Protein AF-A0A932APD8-F1 (afdb_monomer_lite)

Radius of gyration: 35.08 Å; chains: 1; bounding box: 87×30×88 Å

Structure (mmCIF, N/CA/C/O backbone):
data_AF-A0A932APD8-F1
#
_entry.id   AF-A0A932APD8-F1
#
loop_
_atom_site.group_PDB
_atom_site.id
_atom_site.type_symbol
_atom_site.label_atom_id
_atom_site.label_alt_id
_atom_site.label_comp_id
_atom_site.label_asym_id
_atom_site.label_entity_id
_atom_site.label_seq_id
_atom_site.pdbx_PDB_ins_code
_atom_site.Cartn_x
_atom_site.Cartn_y
_atom_site.Cartn_z
_atom_site.occupancy
_atom_site.B_iso_or_equiv
_atom_site.auth_seq_id
_atom_site.auth_comp_id
_atom_site.auth_asym_id
_atom_site.auth_atom_id
_atom_site.pdbx_PDB_model_num
ATOM 1 N N . MET A 1 1 ? -55.462 -15.837 30.852 1.00 49.66 1 MET A N 1
ATOM 2 C CA . MET A 1 1 ? -55.359 -15.658 32.321 1.00 49.66 1 MET A CA 1
ATOM 3 C C . MET A 1 1 ? -54.326 -14.568 32.532 1.00 49.66 1 MET A C 1
ATOM 5 O O . MET A 1 1 ? -53.313 -14.677 31.858 1.00 49.66 1 MET A O 1
ATOM 9 N N . PRO A 1 2 ? -54.570 -13.523 33.341 1.00 53.53 2 PRO A N 1
ATOM 10 C CA . PRO A 1 2 ? -53.609 -12.430 33.476 1.00 53.53 2 PRO A CA 1
ATOM 11 C C . PRO A 1 2 ? -52.293 -12.975 34.042 1.00 53.53 2 PRO A C 1
ATOM 13 O O . PRO A 1 2 ? -52.280 -13.568 35.128 1.00 53.53 2 PRO A O 1
ATOM 16 N N . VAL A 1 3 ? -51.227 -12.828 33.260 1.00 75.38 3 VAL A N 1
ATOM 17 C CA . VAL A 1 3 ? -49.860 -13.212 33.614 1.00 75.38 3 VAL A CA 1
ATOM 18 C C . VAL A 1 3 ? -49.147 -11.936 34.056 1.00 75.38 3 VAL A C 1
ATOM 20 O O . VAL A 1 3 ? -49.329 -10.886 33.447 1.00 75.38 3 VAL A O 1
ATOM 23 N N . LYS A 1 4 ? -48.418 -12.004 35.168 1.00 79.75 4 LYS A N 1
ATOM 24 C CA . LYS A 1 4 ? -47.451 -10.973 35.549 1.00 79.75 4 LYS A CA 1
ATOM 25 C C . LYS A 1 4 ? -46.062 -11.478 35.211 1.00 79.75 4 LYS A C 1
ATOM 27 O O . LYS A 1 4 ? -45.775 -12.652 35.452 1.00 79.75 4 LYS A O 1
ATOM 32 N N . THR A 1 5 ? -45.205 -10.595 34.735 1.00 84.69 5 THR A N 1
ATOM 33 C CA . THR A 1 5 ? -43.896 -10.969 34.205 1.00 84.69 5 THR A CA 1
ATOM 34 C C . THR A 1 5 ? -42.797 -10.312 35.036 1.00 84.69 5 THR A C 1
ATOM 36 O O . THR A 1 5 ? -42.942 -9.192 35.533 1.00 84.69 5 THR A O 1
ATOM 39 N N . CYS A 1 6 ? -41.710 -11.046 35.273 1.00 81.38 6 CYS A N 1
ATOM 40 C CA . CYS A 1 6 ? -40.524 -10.507 35.933 1.00 81.38 6 CYS A CA 1
ATOM 41 C C . CYS A 1 6 ? -39.703 -9.681 34.926 1.00 81.38 6 CYS A C 1
ATOM 43 O O . CYS A 1 6 ? -39.317 -10.244 33.904 1.00 81.38 6 CYS A O 1
ATOM 45 N N . PRO A 1 7 ? -39.378 -8.405 35.202 1.00 80.81 7 PRO A N 1
ATOM 46 C CA . PRO A 1 7 ? -38.623 -7.567 34.264 1.00 80.81 7 PRO A CA 1
ATOM 47 C C . PRO A 1 7 ? -37.141 -7.958 34.137 1.00 80.81 7 PRO A C 1
ATOM 49 O O . PRO A 1 7 ? -36.513 -7.627 33.144 1.00 80.81 7 PRO A O 1
ATOM 52 N 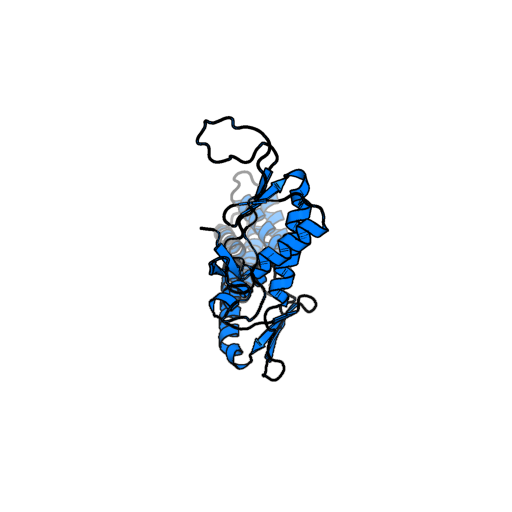N . GLU A 1 8 ? -36.589 -8.675 35.118 1.00 75.25 8 GLU A N 1
ATOM 53 C CA . GLU A 1 8 ? -35.175 -9.086 35.134 1.00 75.25 8 GLU A CA 1
ATOM 54 C C . GLU A 1 8 ? -34.930 -10.422 34.421 1.00 75.25 8 GLU A C 1
ATOM 56 O O . GLU A 1 8 ? -33.949 -10.583 33.708 1.00 75.25 8 GLU A O 1
ATOM 61 N N . CYS A 1 9 ? -35.818 -11.404 34.611 1.00 81.31 9 CYS A N 1
ATOM 62 C CA . CYS A 1 9 ? -35.612 -12.763 34.092 1.00 81.31 9 CYS A CA 1
ATOM 63 C C . CYS A 1 9 ? -36.693 -13.243 33.119 1.00 81.31 9 CYS A C 1
ATOM 65 O O . CYS A 1 9 ? -36.618 -14.369 32.632 1.00 81.31 9 CYS A O 1
ATOM 67 N N . GLY A 1 10 ? -37.733 -12.443 32.872 1.00 77.00 10 GLY A N 1
ATOM 68 C CA . GLY A 1 10 ? -38.802 -12.771 31.924 1.00 77.00 10 GLY A CA 1
ATOM 69 C C . GLY A 1 10 ? -39.738 -13.906 32.355 1.00 77.00 10 GLY A C 1
ATOM 70 O O . GLY A 1 10 ? -40.614 -14.303 31.591 1.00 77.00 10 GLY A O 1
ATOM 71 N N . ALA A 1 11 ? -39.595 -14.448 33.569 1.00 78.31 11 ALA A N 1
ATOM 72 C CA . ALA A 1 11 ? -40.460 -15.520 34.051 1.00 78.31 11 ALA A CA 1
ATOM 73 C C . ALA A 1 11 ? -41.910 -15.034 34.243 1.00 78.31 11 ALA A C 1
ATOM 75 O O . ALA A 1 11 ? -42.158 -14.029 34.919 1.00 78.31 11 ALA A O 1
ATOM 76 N N . GLY A 1 12 ? -42.861 -15.777 33.671 1.00 78.62 12 GLY A N 1
ATOM 77 C CA . GLY A 1 12 ? -44.295 -15.514 33.775 1.00 78.62 12 GLY A CA 1
ATOM 78 C C . GLY A 1 12 ? -44.925 -16.188 34.995 1.00 78.62 12 GLY A C 1
ATOM 79 O O . GLY A 1 12 ? -44.731 -17.378 35.246 1.00 78.62 12 GLY A O 1
ATOM 80 N N . TYR A 1 13 ? -45.728 -15.433 35.737 1.00 76.81 13 TYR A N 1
ATOM 81 C CA . TYR A 1 13 ? -46.408 -15.878 36.948 1.00 76.81 13 TYR A CA 1
ATOM 82 C C . TYR A 1 13 ? -47.907 -15.599 36.880 1.00 76.81 13 TYR A C 1
ATOM 84 O O . TYR A 1 13 ? -48.377 -14.661 36.239 1.00 76.81 13 TYR A O 1
ATOM 92 N N . VAL A 1 14 ? -48.683 -16.391 37.616 1.00 81.19 14 VAL A N 1
ATOM 93 C CA . VAL A 1 14 ? -50.106 -16.105 37.831 1.00 81.19 14 VAL A CA 1
ATOM 94 C C . VAL A 1 14 ? -50.275 -14.831 38.670 1.00 81.19 14 VAL A C 1
ATOM 96 O O . VAL A 1 14 ? -49.509 -14.588 39.602 1.00 81.19 14 VAL A O 1
ATOM 99 N N . ALA A 1 15 ? -51.313 -14.038 38.388 1.00 74.06 15 ALA A N 1
ATOM 100 C CA . ALA A 1 15 ? -51.526 -12.707 38.976 1.00 74.06 15 ALA A CA 1
ATOM 101 C C . ALA A 1 15 ? -51.524 -12.618 40.522 1.00 74.06 15 ALA A C 1
ATOM 103 O O . ALA A 1 15 ? -51.353 -11.521 41.067 1.00 74.06 15 ALA A O 1
ATOM 104 N N . SER A 1 16 ? -51.714 -13.740 41.231 1.00 75.88 16 SER A N 1
ATOM 105 C CA . SER A 1 16 ? -51.657 -13.819 42.699 1.00 75.88 16 SER A CA 1
ATOM 106 C C . SER A 1 16 ? -50.243 -13.706 43.275 1.00 75.88 16 SER A C 1
ATOM 108 O O . SER A 1 16 ? -50.100 -13.417 44.462 1.00 75.88 16 SER A O 1
ATOM 110 N N . VAL A 1 17 ? -49.206 -13.940 42.469 1.00 80.06 17 VAL A N 1
ATOM 111 C CA . VAL A 1 17 ? -47.807 -13.782 42.881 1.00 80.06 17 VAL A CA 1
ATOM 112 C C . VAL A 1 17 ? -47.403 -12.320 42.692 1.00 80.06 17 VAL A C 1
ATOM 114 O O . VAL A 1 17 ? -47.702 -11.715 41.665 1.00 80.06 17 VAL A O 1
ATOM 117 N N . GLN A 1 18 ? -46.765 -11.735 43.708 1.00 79.38 18 GLN A N 1
ATOM 118 C CA . GLN A 1 18 ? -46.388 -10.314 43.713 1.00 79.38 18 GLN A CA 1
ATOM 119 C C . GLN A 1 18 ? -44.887 -10.087 43.484 1.00 79.38 18 GLN A C 1
ATOM 121 O O . GLN A 1 18 ? -44.497 -8.998 43.076 1.00 79.38 18 GLN A O 1
ATOM 126 N N . SER A 1 19 ? -44.053 -11.102 43.717 1.00 82.75 19 SER A N 1
ATOM 127 C CA . SER A 1 19 ? -42.595 -11.028 43.594 1.00 82.75 19 SER A CA 1
ATOM 128 C C . SER A 1 19 ? -42.028 -12.294 42.956 1.00 82.75 19 SER A C 1
ATOM 130 O O . SER A 1 19 ? -42.518 -13.396 43.220 1.00 82.75 19 SER A O 1
ATOM 132 N N . CYS A 1 20 ? -40.982 -12.144 42.147 1.00 82.75 20 CYS A N 1
ATOM 133 C CA . CYS A 1 20 ? -40.282 -13.261 41.519 1.00 82.75 20 CYS A CA 1
ATOM 134 C C . CYS A 1 20 ? -39.643 -14.175 42.579 1.00 82.75 20 CYS A C 1
ATOM 136 O O . CYS A 1 20 ? -39.036 -13.686 43.531 1.00 82.75 20 CYS A O 1
ATOM 138 N N . SER A 1 21 ? -39.765 -15.495 42.408 1.00 82.31 21 SER A N 1
ATOM 139 C CA . SER A 1 21 ? -39.200 -16.471 43.358 1.00 82.31 21 SER A CA 1
ATOM 140 C C . SER A 1 21 ? -37.677 -16.603 43.242 1.00 82.31 21 SER A C 1
ATOM 142 O O . SER A 1 21 ? -37.033 -16.957 44.222 1.00 82.31 21 SER A O 1
ATOM 144 N N . ASP A 1 22 ? -37.123 -16.282 42.070 1.00 75.69 22 ASP A N 1
ATOM 145 C CA . ASP A 1 22 ? -35.686 -16.354 41.773 1.00 75.69 22 ASP A CA 1
ATOM 146 C C . ASP A 1 22 ? -34.977 -15.010 42.002 1.00 75.69 22 ASP A C 1
ATOM 148 O O . ASP A 1 22 ? -33.911 -14.949 42.605 1.00 75.69 22 ASP A O 1
ATOM 152 N N . CYS A 1 23 ? -35.598 -13.907 41.574 1.00 81.44 23 CYS A N 1
ATOM 153 C CA . CYS A 1 23 ? -34.963 -12.583 41.574 1.00 81.44 23 CYS A CA 1
ATOM 154 C C . CYS A 1 23 ? -35.399 -11.687 42.745 1.00 81.44 23 CYS A C 1
ATOM 156 O O . CYS A 1 23 ? -34.798 -10.646 42.982 1.00 81.44 23 CYS A O 1
ATOM 158 N N . GLY A 1 24 ? -36.491 -12.019 43.443 1.00 77.81 24 GLY A N 1
ATOM 159 C CA . GLY A 1 24 ? -37.034 -11.211 44.545 1.00 77.81 24 GLY A CA 1
ATOM 160 C C . GLY A 1 24 ? -37.656 -9.862 44.147 1.00 77.81 24 GLY A C 1
ATOM 161 O O . GLY A 1 24 ? -38.213 -9.177 45.003 1.00 77.81 24 GLY A O 1
ATOM 162 N N . VAL A 1 25 ? -37.605 -9.479 42.868 1.00 80.88 25 VAL A N 1
ATOM 163 C CA . VAL A 1 25 ? -38.146 -8.209 42.354 1.00 80.88 25 VAL A CA 1
ATOM 164 C C . VAL A 1 25 ? -39.673 -8.250 42.163 1.00 80.88 25 VAL A C 1
ATOM 166 O O . VAL A 1 25 ? -40.233 -9.329 41.923 1.00 80.88 25 VAL A O 1
ATOM 169 N N . PRO A 1 26 ? -40.372 -7.102 42.281 1.00 81.81 26 PRO A N 1
ATOM 170 C CA . PRO A 1 26 ? -41.816 -7.020 42.069 1.00 81.81 26 PRO A CA 1
ATOM 171 C C . PRO A 1 26 ? -42.191 -7.298 40.606 1.00 81.81 26 PRO A C 1
ATOM 173 O O . PRO A 1 26 ? -41.533 -6.822 39.684 1.00 81.81 26 PRO A O 1
ATOM 176 N N . LEU A 1 27 ? -43.256 -8.077 40.401 1.00 82.56 27 LEU A N 1
ATOM 177 C CA . LEU A 1 27 ? -43.718 -8.475 39.067 1.00 82.56 27 LEU A CA 1
ATOM 178 C C . LEU A 1 27 ? -44.620 -7.398 38.447 1.00 82.56 27 LEU A C 1
ATOM 180 O O . LEU A 1 27 ? -45.526 -6.895 39.120 1.00 82.56 27 LEU A O 1
ATOM 184 N N . VAL A 1 28 ? -44.418 -7.099 37.161 1.00 80.12 28 VAL A N 1
ATOM 185 C CA . VAL A 1 28 ? -45.222 -6.123 36.407 1.00 80.12 28 VAL A CA 1
ATOM 186 C C . VAL A 1 28 ? -46.367 -6.816 35.670 1.00 80.12 28 VAL A C 1
ATOM 188 O O . VAL A 1 28 ? -46.235 -7.960 35.234 1.00 80.12 28 VAL A O 1
ATOM 191 N N . ALA A 1 29 ? -47.525 -6.161 35.592 1.00 72.19 29 ALA A N 1
ATOM 192 C CA . ALA A 1 29 ? -48.634 -6.642 34.777 1.00 72.19 29 ALA A CA 1
ATOM 193 C C . ALA A 1 29 ? -48.415 -6.188 33.332 1.00 72.19 29 ALA A C 1
ATOM 195 O O . ALA A 1 29 ? -48.085 -5.026 33.113 1.00 72.19 29 ALA A O 1
ATOM 196 N N . ASP A 1 30 ? -48.617 -7.088 32.372 1.00 60.91 30 ASP A N 1
ATOM 197 C CA . ASP A 1 30 ? -48.734 -6.719 30.963 1.00 60.91 30 ASP A CA 1
ATOM 198 C C . ASP A 1 30 ? -49.961 -5.801 30.799 1.00 60.91 30 ASP A C 1
ATOM 200 O O . ASP A 1 30 ? -51.107 -6.257 30.794 1.00 60.91 30 ASP A O 1
ATOM 204 N N . GLU A 1 31 ? -49.736 -4.488 30.751 1.00 47.09 31 GLU A N 1
ATOM 205 C CA . GLU A 1 31 ? -50.753 -3.514 30.358 1.00 47.09 31 GLU A CA 1
ATOM 206 C C . GLU A 1 31 ? -50.832 -3.506 28.828 1.00 47.09 31 GLU A C 1
ATOM 208 O O . GLU A 1 31 ? -49.949 -2.995 28.144 1.00 47.09 31 GLU A O 1
ATOM 213 N N . GLU A 1 32 ? -51.897 -4.116 28.294 1.00 41.06 32 GLU A N 1
ATOM 214 C CA . GLU A 1 32 ? -52.284 -3.997 26.886 1.00 41.06 32 GLU A CA 1
ATOM 215 C C . GLU A 1 32 ? -52.319 -2.508 26.487 1.00 41.06 32 GLU A C 1
ATOM 217 O O . GLU A 1 32 ? -53.061 -1.731 27.103 1.00 41.06 32 GLU A O 1
ATOM 222 N N . PRO A 1 33 ? -51.561 -2.079 25.460 1.00 38.69 33 PRO A N 1
ATOM 223 C CA . PRO A 1 33 ? -51.645 -0.713 24.973 1.00 38.69 33 PRO A CA 1
ATOM 224 C C . PRO A 1 33 ? -53.047 -0.457 24.409 1.00 38.69 33 PRO A C 1
ATOM 226 O O . PRO A 1 33 ? -53.570 -1.203 23.579 1.00 38.69 33 PRO A O 1
ATOM 229 N N . ALA A 1 34 ? -53.675 0.610 24.904 1.00 34.41 34 ALA A N 1
ATOM 230 C CA . ALA A 1 34 ? -55.030 0.996 24.554 1.00 34.41 34 ALA A CA 1
ATOM 231 C C . ALA A 1 34 ? -55.174 1.260 23.047 1.00 34.41 34 ALA A C 1
ATOM 233 O O . ALA A 1 34 ? -54.544 2.153 22.480 1.00 34.41 34 ALA A O 1
ATOM 234 N N . ALA A 1 35 ? -56.072 0.498 22.425 1.00 37.81 35 ALA A N 1
ATOM 235 C CA . ALA A 1 35 ? -56.509 0.660 21.051 1.00 37.81 35 ALA A CA 1
ATOM 236 C C . ALA A 1 35 ? -57.094 2.059 20.783 1.00 37.81 35 ALA A C 1
ATOM 238 O O . ALA A 1 35 ? -58.002 2.520 21.480 1.00 37.81 35 ALA A O 1
ATOM 239 N N . GLY A 1 36 ? -56.639 2.683 19.694 1.00 30.22 36 GLY A N 1
ATOM 240 C CA . GLY A 1 36 ? -57.209 3.907 19.145 1.00 30.22 36 GLY A CA 1
ATOM 241 C C . GLY A 1 36 ? -57.003 4.015 17.632 1.00 30.22 36 GLY A C 1
ATOM 242 O O . GLY A 1 36 ? -55.938 4.413 17.191 1.00 30.22 36 GLY A O 1
ATOM 243 N N . ALA A 1 37 ? -58.086 3.749 16.888 1.00 32.44 37 ALA A N 1
ATOM 244 C CA . ALA A 1 37 ? -58.365 4.130 15.492 1.00 32.44 37 ALA A CA 1
ATOM 245 C C . ALA A 1 37 ? -57.979 3.172 14.334 1.00 32.44 37 ALA A C 1
ATOM 247 O O . ALA A 1 37 ? -57.044 3.396 13.584 1.00 32.44 37 ALA A O 1
ATOM 248 N N . GLN A 1 38 ? -58.876 2.194 14.140 1.00 32.59 38 GLN A N 1
ATOM 249 C CA . GLN A 1 38 ? -59.524 1.774 12.880 1.00 32.59 38 GLN A CA 1
ATOM 250 C C . GLN A 1 38 ? -58.682 1.198 11.726 1.00 32.59 38 GLN A C 1
ATOM 252 O O . GLN A 1 38 ? -58.059 1.896 10.935 1.00 32.59 38 GLN A O 1
ATOM 257 N N . ALA A 1 39 ? -58.866 -0.116 11.587 1.00 34.12 39 ALA A N 1
ATOM 258 C CA . ALA A 1 39 ? -58.572 -0.974 10.454 1.00 34.12 39 ALA A CA 1
ATOM 259 C C . ALA A 1 39 ? -58.976 -0.401 9.082 1.00 34.12 39 ALA A C 1
ATOM 261 O O . ALA A 1 39 ? -60.147 -0.114 8.825 1.00 34.12 39 ALA A O 1
ATOM 262 N N . GLY A 1 40 ? -58.007 -0.381 8.169 1.00 28.03 40 GLY A N 1
ATOM 263 C CA . GLY A 1 40 ? -58.208 -0.829 6.797 1.00 28.03 40 GLY A CA 1
ATOM 264 C C . GLY A 1 40 ? -57.533 -2.191 6.655 1.00 28.03 40 GLY A C 1
ATOM 265 O O . GLY A 1 40 ? -56.311 -2.270 6.627 1.00 28.03 40 GLY A O 1
ATOM 266 N N . GLU A 1 41 ? -58.317 -3.266 6.634 1.00 33.38 41 GLU A N 1
ATOM 267 C CA . GLU A 1 41 ? -57.825 -4.605 6.308 1.00 33.38 41 GLU A CA 1
ATOM 268 C C . GLU A 1 41 ? -57.609 -4.717 4.796 1.00 33.38 41 GLU A C 1
ATOM 270 O O . GLU A 1 41 ? -58.534 -4.490 4.014 1.00 33.38 41 GLU A O 1
ATOM 275 N N . GLY A 1 42 ? -56.402 -5.130 4.406 1.00 29.42 42 GLY A N 1
ATOM 276 C CA . GLY A 1 42 ? -56.135 -5.715 3.097 1.00 29.42 42 GLY A CA 1
ATOM 277 C C . GLY A 1 42 ? -54.952 -5.100 2.362 1.00 29.42 42 GLY A C 1
ATOM 278 O O . GLY A 1 42 ? -55.147 -4.216 1.539 1.00 29.42 42 GLY A O 1
ATOM 279 N N . ALA A 1 43 ? -53.754 -5.628 2.601 1.00 32.22 43 ALA A N 1
ATOM 280 C CA . ALA A 1 43 ? -52.868 -6.124 1.548 1.00 32.22 43 ALA A CA 1
ATOM 281 C C . ALA A 1 43 ? -51.580 -6.647 2.187 1.00 32.22 43 ALA A C 1
ATOM 283 O O . ALA A 1 43 ? -50.877 -5.931 2.890 1.00 32.22 43 ALA A O 1
ATOM 284 N N . GLU A 1 44 ? -51.295 -7.915 1.920 1.00 38.78 44 GLU A N 1
ATOM 285 C CA . GLU A 1 44 ? -49.962 -8.488 2.002 1.00 38.78 44 GLU A CA 1
ATOM 286 C C . GLU A 1 44 ? -49.016 -7.610 1.170 1.00 38.78 44 GLU A C 1
ATOM 288 O O . GLU A 1 44 ? -49.214 -7.436 -0.032 1.00 38.78 44 GLU A O 1
ATOM 293 N N . GLY A 1 45 ? -48.017 -7.022 1.812 1.00 28.05 45 GLY A N 1
ATOM 294 C CA . GLY A 1 45 ? -46.988 -6.236 1.153 1.00 28.05 45 GLY A CA 1
ATOM 295 C C . GLY A 1 45 ? -45.809 -6.147 2.097 1.00 28.05 45 GLY A C 1
ATOM 296 O O . 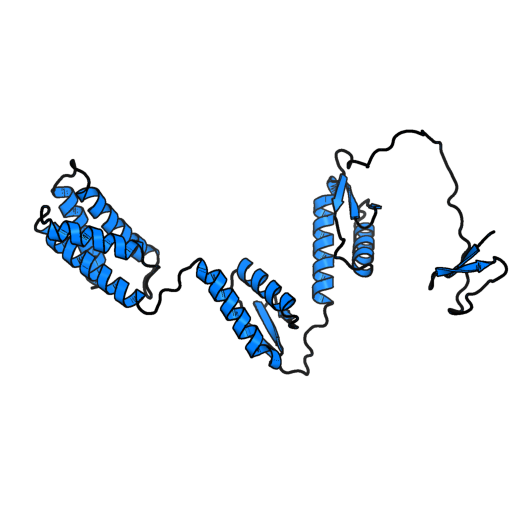GLY A 1 45 ? -45.938 -5.570 3.173 1.00 28.05 45 GLY A O 1
ATOM 297 N N . GLY A 1 46 ? -44.683 -6.757 1.719 1.00 37.47 46 GLY A N 1
ATOM 298 C CA . GLY A 1 46 ? -43.405 -6.363 2.297 1.00 37.47 46 GLY A CA 1
ATOM 299 C C . GLY A 1 46 ? -43.315 -4.849 2.171 1.00 37.47 46 GLY A C 1
ATOM 300 O O . GLY A 1 46 ? -43.596 -4.317 1.095 1.00 37.47 46 GLY A O 1
ATOM 301 N N . ALA A 1 47 ? -43.067 -4.167 3.286 1.00 40.72 47 ALA A N 1
ATOM 302 C CA . ALA A 1 47 ? -42.930 -2.726 3.276 1.00 40.72 47 ALA A CA 1
ATOM 303 C C . ALA A 1 47 ? -41.662 -2.425 2.474 1.00 40.72 47 ALA A C 1
ATOM 305 O O . ALA A 1 47 ? -40.548 -2.559 2.969 1.00 40.72 47 ALA A O 1
ATOM 306 N N . GLU A 1 48 ? -41.828 -2.110 1.192 1.00 45.59 48 GLU A N 1
ATOM 307 C CA . GLU A 1 48 ? -40.788 -1.396 0.474 1.00 45.59 48 GLU A CA 1
ATOM 308 C C . GLU A 1 48 ? -40.595 -0.077 1.230 1.00 45.59 48 GLU A C 1
ATOM 310 O O . GLU A 1 48 ? -41.605 0.557 1.577 1.00 45.59 48 GLU A O 1
ATOM 315 N N . PRO A 1 49 ? -39.352 0.324 1.545 1.00 45.72 49 PRO A N 1
ATOM 316 C CA . PRO A 1 49 ? -39.120 1.609 2.180 1.00 45.72 49 PRO A CA 1
ATOM 317 C C . PRO A 1 49 ? -39.816 2.673 1.331 1.00 45.72 49 PRO A C 1
ATOM 319 O O . PRO A 1 49 ? -39.611 2.758 0.119 1.00 45.72 49 PRO A O 1
ATOM 322 N N . GLY A 1 50 ? -40.713 3.441 1.954 1.00 50.31 50 GLY A N 1
ATOM 323 C CA . GLY A 1 50 ? -41.348 4.562 1.272 1.00 50.31 50 GLY A CA 1
ATOM 324 C C . GLY A 1 50 ? -40.270 5.504 0.741 1.00 50.31 50 GLY A C 1
ATOM 325 O O . GLY A 1 50 ? -39.191 5.575 1.322 1.00 50.31 50 GLY A O 1
ATOM 326 N N . GLU A 1 51 ? -40.552 6.214 -0.352 1.00 52.69 51 GLU A N 1
ATOM 327 C CA . GLU A 1 51 ? -39.657 7.202 -0.970 1.00 52.69 51 GLU A CA 1
ATOM 328 C C . GLU A 1 51 ? -39.125 8.187 0.103 1.00 52.69 51 GLU A C 1
ATOM 330 O O . GLU A 1 51 ? -39.792 9.165 0.436 1.00 52.69 51 GLU A O 1
ATOM 335 N N . GLY A 1 52 ? -37.966 7.891 0.708 1.00 65.75 52 GLY A N 1
ATOM 336 C CA . GLY A 1 52 ? -37.409 8.639 1.844 1.00 65.75 52 GLY A CA 1
ATOM 337 C C . GLY A 1 52 ? -37.151 7.864 3.147 1.00 65.75 52 GLY A C 1
ATOM 338 O O . GLY A 1 52 ? -36.971 8.516 4.173 1.00 65.75 52 GLY A O 1
ATOM 339 N N . GLN A 1 53 ? -37.128 6.528 3.153 1.00 77.31 53 GLN A N 1
ATOM 340 C CA . GLN A 1 53 ? -36.656 5.717 4.289 1.00 77.31 53 GLN A CA 1
ATOM 341 C C . GLN A 1 53 ? -35.444 4.867 3.894 1.00 77.31 53 GLN A C 1
ATOM 343 O O . GLN A 1 53 ? -35.377 4.373 2.769 1.00 77.31 53 GLN A O 1
ATOM 348 N N . ILE A 1 54 ? -34.506 4.701 4.824 1.00 84.50 54 ILE A N 1
ATOM 349 C CA . ILE A 1 54 ? -33.272 3.924 4.658 1.00 84.50 54 ILE A CA 1
ATOM 350 C C . ILE A 1 54 ? -33.234 2.840 5.729 1.00 84.50 54 ILE A C 1
ATOM 352 O O . ILE A 1 54 ? -33.677 3.056 6.858 1.00 84.50 54 ILE A O 1
ATOM 356 N N . VAL A 1 55 ? -32.738 1.664 5.348 1.00 87.31 55 VAL A N 1
ATOM 357 C CA . VAL A 1 55 ? -32.659 0.482 6.206 1.00 87.31 55 VAL A CA 1
ATOM 358 C C . VAL A 1 55 ? -31.198 0.083 6.374 1.00 87.31 55 VAL A C 1
ATOM 360 O O . VAL A 1 55 ? -30.525 -0.209 5.389 1.00 87.31 55 VAL A O 1
ATOM 363 N N . TYR A 1 56 ? -30.741 0.014 7.619 1.00 84.88 56 TYR A N 1
ATOM 364 C CA . TYR A 1 56 ? -29.418 -0.469 8.002 1.00 84.88 56 TYR A CA 1
ATOM 365 C C . TYR A 1 56 ? -29.524 -1.881 8.578 1.00 84.88 56 TYR A C 1
ATOM 367 O O . TYR A 1 56 ? -30.355 -2.137 9.454 1.00 84.88 56 TYR A O 1
ATOM 375 N N . SER A 1 57 ? -28.673 -2.796 8.112 1.00 85.38 57 SER A N 1
ATOM 376 C CA . SER A 1 57 ? -28.557 -4.138 8.691 1.00 85.38 57 SER A CA 1
ATOM 377 C C . SER A 1 57 ? -27.424 -4.172 9.711 1.00 85.38 57 SER A C 1
ATOM 379 O O . SER A 1 57 ? -26.305 -3.789 9.395 1.00 85.38 57 SER A O 1
ATOM 381 N N . PHE A 1 58 ? -27.710 -4.661 10.920 1.00 84.50 58 PHE A N 1
ATOM 382 C CA . PHE A 1 58 ? -26.736 -4.787 12.011 1.00 84.50 58 PHE A CA 1
ATOM 383 C C . PHE A 1 58 ? -26.676 -6.218 12.552 1.00 84.50 58 PHE A C 1
ATOM 385 O O . PHE A 1 58 ? -26.543 -6.418 13.761 1.00 84.50 58 PHE A O 1
ATOM 392 N N . GLU A 1 59 ? -26.849 -7.232 11.699 1.00 76.19 59 GLU A N 1
ATOM 393 C CA . GLU A 1 59 ? -26.929 -8.649 12.099 1.00 76.19 59 GLU A CA 1
ATOM 394 C C . GLU A 1 59 ? -25.703 -9.121 12.897 1.00 76.19 59 GLU A C 1
ATOM 396 O O . GLU A 1 59 ? -25.848 -9.915 13.828 1.00 76.19 59 GLU A O 1
ATOM 401 N N . GLU A 1 60 ? -24.534 -8.557 12.601 1.00 72.00 60 GLU A N 1
ATOM 402 C CA . GLU A 1 60 ? -23.258 -8.827 13.269 1.00 72.00 60 GLU A CA 1
ATOM 403 C C . GLU A 1 60 ? -23.104 -8.155 14.649 1.00 72.00 60 GLU A C 1
ATOM 405 O O . GLU A 1 60 ? -22.303 -8.602 15.471 1.00 72.00 60 GLU A O 1
ATOM 410 N N . TRP A 1 61 ? -23.907 -7.132 14.967 1.00 79.81 61 TRP A N 1
ATOM 411 C CA . TRP A 1 61 ? -23.817 -6.424 16.249 1.00 79.81 61 TRP A CA 1
ATOM 412 C C . TRP A 1 61 ? -24.518 -7.168 17.389 1.00 79.81 61 TRP A C 1
ATOM 414 O O . TRP A 1 61 ? -25.657 -7.630 17.281 1.00 79.81 61 TRP A O 1
ATOM 424 N N . GLY A 1 62 ? -23.869 -7.210 18.553 1.00 78.25 62 GLY A N 1
ATOM 425 C CA . GLY A 1 62 ? -24.481 -7.707 19.784 1.00 78.25 62 GLY A CA 1
ATOM 426 C C . GLY A 1 62 ? -25.626 -6.812 20.281 1.00 78.25 62 GLY A C 1
ATOM 427 O O . GLY A 1 62 ? -25.672 -5.613 20.017 1.00 78.25 62 GLY A O 1
ATOM 428 N N . ASN A 1 63 ? -26.538 -7.373 21.086 1.00 76.31 63 ASN A N 1
ATOM 429 C CA . ASN A 1 63 ? -27.689 -6.634 21.633 1.00 76.31 63 ASN A CA 1
ATOM 430 C C . ASN A 1 63 ? -27.275 -5.368 22.419 1.00 76.31 63 ASN A C 1
ATOM 432 O O . ASN A 1 63 ? -27.946 -4.346 22.352 1.00 76.31 63 ASN A O 1
ATOM 436 N N . GLY A 1 64 ? -26.138 -5.408 23.123 1.00 79.25 64 GLY A N 1
ATOM 437 C CA . GLY A 1 64 ? -25.616 -4.247 23.854 1.00 79.25 64 GLY A CA 1
ATOM 438 C C . GLY A 1 64 ? -25.209 -3.076 22.951 1.00 79.25 64 GLY A C 1
ATOM 439 O O . GLY A 1 64 ? -25.481 -1.930 23.296 1.00 79.25 64 GLY A O 1
ATOM 440 N N . ALA A 1 65 ? -24.623 -3.357 21.782 1.00 83.31 65 ALA A N 1
ATOM 441 C CA . ALA A 1 65 ? -24.243 -2.343 20.798 1.00 83.31 65 ALA A CA 1
ATOM 442 C C . ALA A 1 65 ? -25.473 -1.664 20.184 1.00 83.31 65 ALA A C 1
ATOM 444 O O . ALA A 1 65 ? -25.543 -0.441 20.113 1.00 83.31 65 ALA A O 1
ATOM 445 N N . ARG A 1 66 ? -26.497 -2.453 19.831 1.00 85.62 66 ARG A N 1
ATOM 446 C CA . ARG A 1 66 ? -27.764 -1.924 19.302 1.00 85.62 66 ARG A CA 1
ATOM 447 C C . ARG A 1 66 ? -28.486 -1.041 20.323 1.00 85.62 66 ARG A C 1
ATOM 449 O O . ARG A 1 66 ? -28.980 0.016 19.961 1.00 85.62 66 ARG A O 1
ATOM 456 N N . VAL A 1 67 ? -28.483 -1.425 21.603 1.00 86.31 67 VAL A N 1
ATOM 457 C CA . VAL A 1 67 ? -29.034 -0.601 22.698 1.00 86.31 67 VAL A CA 1
ATOM 458 C C . VAL A 1 67 ? -28.243 0.699 22.892 1.00 86.31 67 VAL A C 1
ATOM 460 O O . VAL A 1 67 ? -28.830 1.736 23.195 1.00 86.31 67 VAL A O 1
ATOM 463 N N . MET A 1 68 ? -26.920 0.669 22.713 1.00 86.00 68 MET A N 1
ATOM 464 C CA . MET A 1 68 ? -26.094 1.878 22.754 1.00 86.00 68 MET A CA 1
ATOM 465 C C . MET A 1 68 ? -26.442 2.826 21.599 1.00 86.00 68 MET A C 1
ATOM 467 O O . MET A 1 68 ? -26.692 4.006 21.846 1.00 86.00 68 MET A O 1
ATOM 471 N N . LEU A 1 69 ? -26.522 2.301 20.372 1.00 90.38 69 LEU A N 1
ATOM 472 C CA . LEU A 1 69 ? -26.911 3.065 19.186 1.00 90.38 69 LEU A CA 1
ATOM 473 C C . LEU A 1 69 ? -28.324 3.652 19.325 1.00 90.38 69 LEU A C 1
ATOM 475 O O . LEU A 1 69 ? -28.519 4.834 19.069 1.00 90.38 69 LEU A O 1
ATOM 479 N N . ASP A 1 70 ? -29.287 2.874 19.821 1.00 88.88 70 ASP A N 1
ATOM 480 C CA . ASP A 1 70 ? -30.661 3.319 20.103 1.00 88.88 70 ASP A CA 1
ATOM 481 C C . ASP A 1 70 ? -30.705 4.513 21.079 1.00 88.88 70 ASP A C 1
ATOM 483 O O . ASP A 1 70 ? -31.385 5.521 20.846 1.00 88.88 70 ASP A O 1
ATOM 487 N N . GLY A 1 71 ? -29.894 4.457 22.141 1.00 88.88 71 GLY A N 1
ATOM 488 C CA . GLY A 1 71 ? -29.741 5.561 23.087 1.00 88.88 71 GLY A CA 1
ATOM 489 C C . GLY A 1 71 ? -29.128 6.819 22.459 1.00 88.88 71 GLY A C 1
ATOM 490 O O . GLY A 1 71 ? -29.557 7.938 22.771 1.00 88.88 71 GLY A O 1
ATOM 491 N N . LEU A 1 72 ? -28.155 6.656 21.558 1.00 90.31 72 LEU A N 1
ATOM 492 C CA . LEU A 1 72 ? -27.526 7.765 20.836 1.00 90.31 72 LEU A CA 1
ATOM 493 C C . LEU A 1 72 ? -28.476 8.396 19.816 1.00 90.31 72 LEU A C 1
ATOM 495 O O . LEU A 1 72 ? -28.626 9.616 19.818 1.00 90.31 72 LEU A O 1
ATOM 499 N N . LEU A 1 73 ? -29.193 7.589 19.032 1.00 91.44 73 LEU A N 1
ATOM 500 C CA . LEU A 1 73 ? -30.211 8.050 18.083 1.00 91.44 73 LEU A CA 1
ATOM 501 C C . LEU A 1 73 ? -31.321 8.828 18.794 1.00 91.44 73 LEU A C 1
ATOM 503 O O . LEU A 1 73 ? -31.708 9.916 18.361 1.00 91.44 73 LEU A O 1
ATOM 507 N N . THR A 1 74 ? -31.776 8.323 19.943 1.00 90.12 74 THR A N 1
ATOM 508 C CA . THR A 1 74 ? -32.755 9.016 20.792 1.00 90.12 74 THR A CA 1
ATOM 509 C C . THR A 1 74 ? -32.216 10.352 21.307 1.00 90.12 74 THR A C 1
ATOM 511 O O . THR A 1 74 ? -32.942 11.346 21.340 1.00 90.12 74 THR A O 1
ATOM 514 N N . THR A 1 75 ? -30.937 10.403 21.689 1.00 90.62 75 THR A N 1
ATOM 515 C CA . THR A 1 75 ? -30.288 11.630 22.180 1.00 90.62 75 THR A CA 1
ATOM 516 C C . THR A 1 75 ? -30.088 12.658 21.066 1.00 90.62 75 THR A C 1
ATOM 518 O O . THR A 1 75 ? -30.281 13.853 21.295 1.00 90.62 75 THR A O 1
ATOM 521 N N . ALA A 1 76 ? -29.751 12.201 19.860 1.00 87.12 76 ALA A N 1
ATOM 522 C CA . ALA A 1 76 ? -29.621 13.024 18.663 1.00 87.12 76 ALA A CA 1
ATOM 523 C C . ALA A 1 76 ? -30.980 13.492 18.107 1.00 87.12 76 ALA A C 1
ATOM 525 O O . ALA A 1 76 ? -31.033 14.419 17.303 1.00 87.12 76 ALA A O 1
ATOM 526 N N . GLY A 1 77 ? -32.087 12.900 18.571 1.00 87.25 77 GLY A N 1
ATOM 527 C CA . GLY A 1 77 ? -33.439 13.239 18.127 1.00 87.25 77 GLY A CA 1
ATOM 528 C C . GLY A 1 77 ? -33.815 12.627 16.777 1.00 87.25 77 GLY A C 1
ATOM 529 O O . GLY A 1 77 ? -34.758 13.105 16.144 1.00 87.25 77 GLY A O 1
ATOM 530 N N . VAL A 1 78 ? -33.106 11.580 16.348 1.00 89.81 78 VAL A N 1
ATOM 531 C CA . VAL A 1 78 ? -33.368 10.864 15.095 1.00 89.81 78 VAL A CA 1
ATOM 532 C C . VAL A 1 78 ? -34.597 9.975 15.268 1.00 89.81 78 VAL A C 1
ATOM 534 O O . VAL A 1 78 ? -34.667 9.140 16.177 1.00 89.81 78 VAL A O 1
ATOM 537 N N . THR A 1 79 ? -35.588 10.146 14.391 1.00 86.94 79 THR A N 1
ATOM 538 C CA . THR A 1 79 ? -36.793 9.304 14.401 1.00 86.94 79 THR A CA 1
ATOM 539 C C . THR A 1 79 ? -36.472 7.968 13.739 1.00 86.94 79 THR A C 1
ATOM 541 O O . THR A 1 79 ? -36.204 7.928 12.541 1.00 86.94 79 THR A O 1
ATOM 544 N N . HIS A 1 80 ? -36.511 6.880 14.509 1.00 86.44 80 HIS A N 1
ATOM 545 C CA . HIS A 1 80 ? -36.085 5.560 14.049 1.00 86.44 80 HIS A CA 1
ATOM 546 C C . HIS A 1 80 ? -36.997 4.431 14.551 1.00 86.44 80 HIS A C 1
ATOM 548 O O . HIS A 1 80 ? -37.718 4.587 15.540 1.00 86.44 80 HIS A O 1
ATOM 554 N N . VAL A 1 81 ? -36.966 3.292 13.856 1.00 87.69 81 VAL A N 1
ATOM 555 C CA . VAL A 1 81 ? -37.661 2.048 14.221 1.00 87.69 81 VAL A CA 1
ATOM 556 C C . VAL A 1 81 ? -36.729 0.860 14.000 1.00 87.69 81 VAL A C 1
ATOM 558 O O . VAL A 1 81 ? -36.035 0.798 12.994 1.00 87.69 81 VAL A O 1
ATOM 561 N N . TRP A 1 82 ? -36.757 -0.115 14.908 1.00 86.50 82 TRP A N 1
ATOM 562 C CA . TRP A 1 82 ? -36.077 -1.397 14.723 1.00 86.50 82 TRP A CA 1
ATOM 563 C C . TRP A 1 82 ? -37.050 -2.460 14.196 1.00 86.50 82 TRP A C 1
ATOM 565 O O . TRP A 1 82 ? -38.013 -2.815 14.880 1.00 86.50 82 TRP A O 1
ATOM 575 N N . GLU A 1 83 ? -36.785 -3.017 13.014 1.00 80.69 83 GLU A N 1
ATOM 576 C CA . GLU A 1 83 ? -37.568 -4.101 12.408 1.00 80.69 83 GLU A CA 1
ATOM 577 C C . GLU A 1 83 ? -36.695 -5.336 12.191 1.00 80.69 83 GLU A C 1
ATOM 579 O O . GLU A 1 83 ? -35.714 -5.301 11.459 1.00 80.69 83 GLU A O 1
ATOM 584 N N . ALA A 1 84 ? -37.042 -6.453 12.840 1.00 75.88 84 ALA A N 1
ATOM 585 C CA . ALA A 1 84 ? -36.337 -7.734 12.697 1.00 75.88 84 ALA A CA 1
ATOM 586 C C . ALA A 1 84 ? -34.798 -7.674 12.885 1.00 75.88 84 ALA A C 1
ATOM 588 O O . ALA A 1 84 ? -34.089 -8.553 12.407 1.00 75.88 84 ALA A O 1
ATOM 589 N N . GLY A 1 85 ? -34.285 -6.679 13.620 1.00 74.06 85 GLY A N 1
ATOM 590 C CA . GLY A 1 85 ? -32.846 -6.473 13.841 1.00 74.06 85 GLY A CA 1
ATOM 591 C C . GLY A 1 85 ? -32.183 -5.465 12.895 1.00 74.06 85 GLY A C 1
ATOM 592 O O . GLY A 1 85 ? -31.009 -5.161 13.088 1.00 74.06 85 GLY A O 1
ATOM 593 N N . ALA A 1 86 ? -32.928 -4.916 11.937 1.00 83.50 86 ALA A N 1
ATOM 594 C CA . ALA A 1 86 ? -32.520 -3.800 11.094 1.00 83.50 86 ALA A CA 1
ATOM 595 C C . ALA A 1 86 ? -33.055 -2.470 11.647 1.00 83.50 86 ALA A C 1
ATOM 597 O O . ALA A 1 86 ? -34.135 -2.427 12.241 1.00 83.50 86 ALA A O 1
ATOM 598 N N . LEU A 1 87 ? -32.303 -1.390 11.449 1.00 87.50 87 LEU A N 1
ATOM 599 C CA . LEU A 1 87 ? -32.696 -0.033 11.824 1.00 87.50 87 LEU A CA 1
ATOM 600 C C . LEU A 1 87 ? -33.276 0.679 10.600 1.00 87.50 87 LEU A C 1
ATOM 602 O O . LEU A 1 87 ? -32.613 0.793 9.574 1.00 87.50 87 LEU A O 1
ATOM 606 N N . VAL A 1 88 ? -34.496 1.185 10.724 1.00 88.25 88 VAL A N 1
ATOM 607 C CA . VAL A 1 88 ? -35.184 1.972 9.700 1.00 88.25 88 VAL A CA 1
ATOM 608 C C . VAL A 1 88 ? -35.217 3.433 10.137 1.00 88.25 88 VAL A C 1
ATOM 610 O O . VAL A 1 88 ? -35.729 3.754 11.215 1.00 88.25 88 VAL A O 1
ATOM 613 N N . VAL A 1 89 ? -34.682 4.318 9.297 1.00 89.00 89 VAL A N 1
ATOM 614 C CA . VAL A 1 89 ? -34.585 5.768 9.542 1.00 89.00 89 VAL A CA 1
ATOM 615 C C . VAL A 1 89 ? -35.097 6.564 8.347 1.00 89.00 89 VAL A C 1
ATOM 617 O O . VAL A 1 89 ? -35.241 6.041 7.240 1.00 89.00 89 VAL A O 1
ATOM 620 N N . ALA A 1 90 ? -35.385 7.847 8.555 1.00 85.94 90 ALA A N 1
ATOM 621 C CA . ALA A 1 90 ? -35.665 8.752 7.449 1.00 85.94 90 ALA A CA 1
ATOM 622 C C . ALA A 1 90 ? -34.378 9.035 6.656 1.00 85.94 90 ALA A C 1
ATOM 624 O O . ALA A 1 90 ? -33.334 9.301 7.239 1.00 85.94 90 ALA A O 1
ATOM 625 N N . ALA A 1 91 ? -34.467 9.068 5.326 1.00 83.25 91 ALA A N 1
ATOM 626 C CA . ALA A 1 91 ? -33.327 9.338 4.446 1.00 83.25 91 ALA A CA 1
ATOM 627 C C . ALA A 1 91 ? -32.682 10.716 4.675 1.00 83.25 91 ALA A C 1
ATOM 629 O O . ALA A 1 91 ? -31.535 10.933 4.320 1.00 83.25 91 ALA A O 1
ATOM 630 N N . GLY A 1 92 ? -33.414 11.668 5.263 1.00 80.06 92 GLY A N 1
ATOM 631 C CA . GLY A 1 92 ? -32.862 12.978 5.619 1.00 80.06 92 GLY A CA 1
ATOM 632 C C . GLY A 1 92 ? -31.933 12.964 6.836 1.00 80.06 92 GLY A C 1
ATOM 633 O O . GLY A 1 92 ? -31.238 13.951 7.048 1.00 80.06 92 GLY A O 1
ATOM 634 N N . ASP A 1 93 ? -31.936 11.877 7.610 1.00 84.25 93 ASP A N 1
ATOM 635 C CA . ASP A 1 93 ? -31.119 11.709 8.814 1.00 84.25 93 ASP A CA 1
ATOM 636 C C . ASP A 1 93 ? -29.925 10.755 8.580 1.00 84.25 93 ASP A C 1
ATOM 638 O O . ASP A 1 93 ? -29.197 10.468 9.525 1.00 84.25 93 ASP A O 1
ATOM 642 N N . GLU A 1 94 ? -29.706 10.292 7.339 1.00 84.81 94 GLU A N 1
ATOM 643 C CA . GLU A 1 94 ? -28.649 9.341 6.934 1.00 84.81 94 GLU A CA 1
ATOM 644 C C . GLU A 1 94 ? -27.264 9.757 7.443 1.00 84.81 94 GLU A C 1
ATOM 646 O O . GLU A 1 94 ? -26.666 9.036 8.233 1.00 84.81 94 GLU A O 1
ATOM 651 N N . ASP A 1 95 ? -26.821 10.975 7.115 1.00 85.25 95 ASP A N 1
ATOM 652 C CA . ASP A 1 95 ? -25.501 11.487 7.517 1.00 85.25 95 ASP A CA 1
ATOM 653 C C . ASP A 1 95 ? -25.291 11.460 9.044 1.00 85.25 95 ASP A C 1
ATOM 655 O O . ASP A 1 95 ? -24.190 11.232 9.539 1.00 85.25 95 ASP A O 1
ATOM 659 N N . THR A 1 96 ? -26.356 11.715 9.813 1.00 87.31 96 THR A N 1
ATOM 660 C CA . THR A 1 96 ? -26.289 11.687 11.283 1.00 87.31 96 THR A CA 1
ATOM 661 C C . THR A 1 96 ? -26.253 10.255 11.800 1.00 87.31 96 THR A C 1
ATOM 663 O O . THR A 1 96 ? -25.593 9.976 12.796 1.00 87.31 96 THR A O 1
ATOM 666 N N . VAL A 1 97 ? -26.979 9.345 11.153 1.00 89.50 97 VAL A N 1
ATOM 667 C CA . VAL A 1 97 ? -27.001 7.928 11.521 1.00 89.50 97 VAL A CA 1
ATOM 668 C C . VAL A 1 97 ? -25.649 7.289 11.231 1.00 89.50 97 VAL A C 1
ATOM 670 O O . VAL A 1 97 ? -25.144 6.602 12.113 1.00 89.50 97 VAL A O 1
ATOM 673 N N . ASP A 1 98 ? -25.032 7.579 10.087 1.00 88.31 98 ASP A N 1
ATOM 674 C CA . ASP A 1 98 ? -23.690 7.097 9.738 1.00 88.31 98 ASP A CA 1
ATOM 675 C C . ASP A 1 98 ? -22.651 7.535 10.781 1.00 88.31 98 ASP A C 1
ATOM 677 O O . ASP A 1 98 ? -21.944 6.697 11.336 1.00 88.31 98 ASP A O 1
ATOM 681 N N . GLU A 1 99 ? -22.636 8.818 11.165 1.00 89.31 99 GLU A N 1
ATOM 682 C CA . GLU A 1 99 ? -21.714 9.322 12.199 1.00 89.31 99 GLU A CA 1
ATOM 683 C C . GLU A 1 99 ? -21.918 8.625 13.559 1.00 89.31 99 GLU A C 1
ATOM 685 O O . GLU A 1 99 ? -20.963 8.359 14.297 1.00 89.31 99 GLU A O 1
ATOM 690 N N . LEU A 1 100 ? -23.168 8.313 13.913 1.00 89.25 100 LEU A N 1
ATOM 691 C CA . LEU A 1 100 ? -23.487 7.613 15.158 1.00 89.25 100 LEU A CA 1
ATOM 692 C C . LEU A 1 100 ? -23.136 6.123 15.104 1.00 89.25 100 LEU A C 1
ATOM 694 O O . LEU A 1 100 ? -22.743 5.562 16.129 1.00 89.25 100 LEU A O 1
ATOM 698 N N . VAL A 1 101 ? -23.272 5.486 13.941 1.00 88.44 101 VAL A N 1
ATOM 699 C CA . VAL A 1 101 ? -22.852 4.098 13.714 1.00 88.44 101 VAL A CA 1
ATOM 700 C C . VAL A 1 101 ? -21.339 3.994 13.848 1.00 88.44 101 VAL A C 1
ATOM 702 O O . VAL A 1 101 ? -20.877 3.196 14.666 1.00 88.44 101 VAL A O 1
ATOM 705 N N . ASP A 1 102 ? -20.594 4.862 13.162 1.00 85.31 102 ASP A N 1
ATOM 706 C CA . ASP A 1 102 ? -19.134 4.934 13.257 1.00 85.31 102 ASP A CA 1
ATOM 707 C C . ASP A 1 102 ? -18.686 5.149 14.708 1.00 85.31 102 ASP A C 1
ATOM 709 O O . ASP A 1 102 ? -17.788 4.472 15.202 1.00 85.31 102 ASP A O 1
ATOM 713 N N . GLN A 1 103 ? -19.361 6.036 15.447 1.00 85.44 103 GLN A N 1
ATOM 714 C CA . GLN A 1 103 ? -19.057 6.288 16.857 1.00 85.44 103 GLN A CA 1
ATOM 715 C C . GLN A 1 103 ? -19.242 5.051 17.750 1.00 85.44 103 GLN A C 1
ATOM 717 O O . GLN A 1 103 ? -18.459 4.850 18.686 1.00 85.44 103 GLN A O 1
ATOM 722 N N . VAL A 1 104 ? -20.296 4.259 17.529 1.00 85.69 104 VAL A N 1
ATOM 723 C CA . VAL A 1 104 ? -20.525 3.033 18.307 1.00 85.69 104 VAL A CA 1
ATOM 724 C C . VAL A 1 104 ? -19.511 1.966 17.922 1.00 85.69 104 VAL A C 1
ATOM 726 O O . VAL A 1 104 ? -18.986 1.313 18.823 1.00 85.69 104 VAL A O 1
ATOM 729 N N . ASP A 1 105 ? -19.192 1.823 16.639 1.00 80.56 105 ASP A N 1
ATOM 730 C CA . ASP A 1 105 ? -18.180 0.874 16.178 1.00 80.56 105 ASP A CA 1
ATOM 731 C C . ASP A 1 105 ? -16.807 1.178 16.804 1.00 80.56 105 ASP A C 1
ATOM 733 O O . ASP A 1 105 ? -16.203 0.319 17.453 1.00 80.56 105 ASP A O 1
ATOM 737 N N . ASP A 1 106 ? -16.402 2.451 16.793 1.00 72.00 106 ASP A N 1
ATOM 738 C CA . ASP A 1 106 ? -15.211 2.960 17.481 1.00 72.00 106 ASP A CA 1
ATOM 739 C C . ASP A 1 106 ? -15.212 2.632 18.984 1.00 72.00 106 ASP A C 1
ATOM 741 O O . ASP A 1 106 ? -14.187 2.277 19.578 1.00 72.00 106 ASP A O 1
ATOM 745 N N . ALA A 1 107 ? -16.367 2.773 19.639 1.00 74.12 107 ALA A N 1
ATOM 746 C CA . ALA A 1 107 ? -16.509 2.477 21.058 1.00 74.12 107 ALA A CA 1
ATOM 747 C C . ALA A 1 107 ? -16.402 0.972 21.343 1.00 74.12 107 ALA A C 1
ATOM 749 O O . ALA A 1 107 ? -15.813 0.591 22.357 1.00 74.12 107 ALA A O 1
ATOM 750 N N . LEU A 1 108 ? -16.933 0.119 20.464 1.00 72.94 108 LEU A N 1
ATOM 751 C CA . LEU A 1 108 ? -16.808 -1.338 20.559 1.00 72.94 108 LEU A CA 1
ATOM 752 C C . LEU A 1 108 ? -15.365 -1.790 20.327 1.00 72.94 108 LEU A C 1
ATOM 754 O O . LEU A 1 108 ? -14.867 -2.634 21.076 1.00 72.94 108 LEU A O 1
ATOM 758 N N . LEU A 1 109 ? -14.674 -1.177 19.365 1.00 66.25 109 LEU A N 1
ATOM 759 C CA . LEU A 1 109 ? -13.244 -1.359 19.122 1.00 66.25 109 LEU A CA 1
ATOM 760 C C . LEU A 1 109 ? -12.417 -1.037 20.372 1.00 66.25 109 LEU A C 1
ATOM 762 O O . LEU A 1 109 ? -11.606 -1.857 20.790 1.00 66.25 109 LEU A O 1
ATOM 766 N N . ARG A 1 110 ? -12.674 0.101 21.027 1.00 66.19 110 ARG A N 1
ATOM 767 C CA . ARG A 1 110 ? -11.969 0.512 22.261 1.00 66.19 110 ARG A CA 1
ATOM 768 C C . ARG A 1 110 ? -12.371 -0.282 23.503 1.00 66.19 110 ARG A C 1
ATOM 770 O O . ARG A 1 110 ? -11.633 -0.297 24.484 1.00 66.19 110 ARG A O 1
ATOM 777 N N . ALA A 1 111 ? -13.562 -0.879 23.498 1.00 60.69 111 ALA A N 1
ATOM 778 C CA . ALA A 1 111 ? -14.055 -1.717 24.586 1.00 60.69 111 ALA A CA 1
ATOM 779 C C . ALA A 1 111 ? -13.536 -3.161 24.508 1.00 60.69 111 ALA A C 1
ATOM 781 O O . ALA A 1 111 ? -13.746 -3.917 25.466 1.00 60.69 111 ALA A O 1
ATOM 782 N N . ARG A 1 112 ? -12.844 -3.551 23.421 1.00 60.34 112 ARG A N 1
ATOM 783 C CA . ARG A 1 112 ? -12.019 -4.762 23.452 1.00 60.34 112 ARG A CA 1
ATOM 784 C C . ARG A 1 112 ? -11.032 -4.634 24.613 1.00 60.34 112 ARG A C 1
ATOM 786 O O . ARG A 1 112 ? -10.458 -3.561 24.800 1.00 60.34 112 ARG A O 1
ATOM 793 N N . PRO A 1 113 ? -10.843 -5.691 25.421 1.00 59.94 113 PRO A N 1
ATOM 794 C CA . PRO A 1 113 ? -9.749 -5.703 26.374 1.00 59.94 113 PRO A CA 1
ATOM 795 C C . PRO A 1 113 ? -8.464 -5.444 25.584 1.00 59.94 113 PRO A C 1
ATOM 797 O O . PRO A 1 113 ? -8.118 -6.247 24.723 1.00 59.94 113 PRO A O 1
ATOM 800 N N . GLY A 1 114 ? -7.816 -4.303 25.833 1.00 65.44 114 GLY A N 1
ATOM 801 C CA . GLY A 1 114 ? -6.474 -4.047 25.319 1.00 65.44 114 GLY A CA 1
ATOM 802 C C . GLY A 1 114 ? -5.512 -5.130 25.800 1.00 65.44 114 GLY A C 1
ATOM 803 O O . GLY A 1 114 ? -5.860 -5.958 26.658 1.00 65.44 114 GLY A O 1
ATOM 804 N N . LEU A 1 115 ? -4.301 -5.137 25.257 1.00 75.38 115 LEU A N 1
ATOM 805 C CA . LEU A 1 115 ? -3.318 -6.128 25.664 1.00 75.38 115 LEU A CA 1
ATOM 806 C C . LEU A 1 115 ? -3.031 -6.010 27.163 1.00 75.38 115 LEU A C 1
ATOM 808 O O . LEU A 1 115 ? -2.986 -4.924 27.744 1.00 75.38 115 LEU A O 1
ATOM 812 N N . ASP A 1 116 ? -2.844 -7.153 27.815 1.00 75.88 116 ASP A N 1
ATOM 813 C CA . ASP A 1 116 ? -2.431 -7.187 29.210 1.00 75.88 116 ASP A CA 1
ATOM 814 C C . ASP A 1 116 ? -1.025 -6.580 29.334 1.00 75.88 116 ASP A C 1
ATOM 816 O O . ASP A 1 116 ? -0.035 -7.172 28.898 1.00 75.88 116 ASP A O 1
ATOM 820 N N . GLY A 1 117 ? -0.943 -5.389 29.932 1.00 72.25 117 GLY A N 1
ATOM 821 C CA . GLY A 1 117 ? 0.303 -4.646 30.136 1.00 72.25 117 GLY A CA 1
ATOM 822 C C . GLY A 1 117 ? 1.329 -5.345 31.034 1.00 72.25 117 GLY A C 1
ATOM 823 O O . GLY A 1 117 ? 2.490 -4.938 31.047 1.00 72.25 117 GLY A O 1
ATOM 824 N N . ASP A 1 118 ? 0.934 -6.385 31.779 1.00 77.19 118 ASP A N 1
ATOM 825 C CA . ASP A 1 118 ? 1.862 -7.212 32.561 1.00 77.19 118 ASP A CA 1
ATOM 826 C C . ASP A 1 118 ? 2.539 -8.310 31.713 1.00 77.19 118 ASP A C 1
ATOM 828 O O . ASP A 1 118 ? 3.510 -8.933 32.161 1.00 77.19 118 ASP A O 1
ATOM 832 N N . ARG A 1 119 ? 2.047 -8.566 30.493 1.00 82.25 119 ARG A N 1
ATOM 833 C CA . ARG A 1 119 ? 2.643 -9.512 29.539 1.00 82.25 119 ARG A CA 1
ATOM 834 C C . ARG A 1 119 ? 3.604 -8.783 28.606 1.00 82.25 119 ARG A C 1
ATOM 836 O O . ARG A 1 119 ? 3.418 -7.616 28.290 1.00 82.25 119 ARG A O 1
ATOM 843 N N . GLU A 1 120 ? 4.644 -9.489 28.171 1.00 87.94 120 GLU A N 1
ATOM 844 C CA . GLU A 1 120 ? 5.622 -8.951 27.224 1.00 87.94 120 GLU A CA 1
ATOM 845 C C . GLU A 1 120 ? 4.966 -8.736 25.856 1.00 87.94 120 GLU A C 1
ATOM 847 O O . GLU A 1 120 ? 4.266 -9.619 25.349 1.00 87.94 120 GLU A O 1
ATOM 852 N N . GLN A 1 121 ? 5.176 -7.549 25.293 1.00 90.19 121 GLN A N 1
ATOM 853 C CA . GLN A 1 121 ? 4.565 -7.087 24.052 1.00 90.19 121 GLN A CA 1
ATOM 854 C C . GLN A 1 121 ? 5.648 -6.628 23.078 1.00 90.19 121 GLN A C 1
ATOM 856 O O . GLN A 1 121 ? 6.725 -6.195 23.498 1.00 90.19 121 GLN A O 1
ATOM 861 N N . VAL A 1 122 ? 5.345 -6.742 21.791 1.00 91.00 122 VAL A N 1
ATOM 862 C CA . VAL A 1 122 ? 6.184 -6.301 20.678 1.00 91.00 122 VAL A CA 1
ATOM 863 C C . VAL A 1 122 ? 5.390 -5.292 19.864 1.00 91.00 122 VAL A C 1
ATOM 865 O O . VAL A 1 122 ? 4.226 -5.529 19.543 1.00 91.00 122 VAL A O 1
ATOM 868 N N . ASP A 1 123 ? 6.041 -4.176 19.551 1.00 90.44 123 ASP A N 1
ATOM 869 C CA . ASP A 1 123 ? 5.467 -3.058 18.814 1.00 90.44 123 ASP A CA 1
ATOM 870 C C . ASP A 1 123 ? 5.956 -3.083 17.364 1.00 90.44 123 ASP A C 1
ATOM 872 O O . ASP A 1 123 ? 7.163 -3.065 17.103 1.00 90.44 123 ASP A O 1
ATOM 876 N N . TYR A 1 124 ? 5.015 -3.061 16.427 1.00 86.38 124 TYR A N 1
ATOM 877 C CA . TYR A 1 124 ? 5.266 -2.950 14.996 1.00 86.38 124 TYR A CA 1
ATOM 878 C C . TYR A 1 124 ? 4.992 -1.516 14.549 1.00 86.38 124 TYR A C 1
ATOM 880 O O . TYR A 1 124 ? 3.873 -1.018 14.684 1.00 86.38 124 TYR A O 1
ATOM 888 N N . ASP A 1 125 ? 6.018 -0.848 14.019 1.00 88.12 125 ASP A N 1
ATOM 889 C CA . ASP A 1 125 ? 5.888 0.483 13.423 1.00 88.12 125 ASP A CA 1
ATOM 890 C C . ASP A 1 125 ? 5.300 0.368 12.014 1.00 88.12 125 ASP A C 1
ATOM 892 O O . ASP A 1 125 ? 5.915 -0.211 11.114 1.00 88.12 125 ASP A O 1
ATOM 896 N N . LEU A 1 126 ? 4.106 0.932 11.828 1.00 84.31 126 LEU A N 1
ATOM 897 C CA . LEU A 1 126 ? 3.376 0.919 10.565 1.00 84.31 126 LEU A CA 1
ATOM 898 C C . LEU A 1 126 ? 3.236 2.328 9.967 1.00 84.31 126 LEU A C 1
ATOM 900 O O . LEU A 1 126 ? 2.330 2.594 9.173 1.00 84.31 126 LEU A O 1
ATOM 904 N N . THR A 1 127 ? 4.119 3.260 10.339 1.00 82.31 127 THR A N 1
ATOM 905 C CA . THR A 1 127 ? 4.070 4.654 9.866 1.00 82.31 127 THR A CA 1
ATOM 906 C C . THR A 1 127 ? 4.145 4.765 8.341 1.00 82.31 127 THR A C 1
ATOM 908 O O . THR A 1 127 ? 3.473 5.619 7.759 1.00 82.31 127 THR A O 1
ATOM 911 N N . ASP A 1 128 ? 4.914 3.884 7.698 1.00 79.94 128 ASP A N 1
ATOM 912 C CA . ASP A 1 128 ? 5.133 3.869 6.245 1.00 79.94 128 ASP A CA 1
ATOM 913 C C . ASP A 1 128 ? 4.109 3.015 5.472 1.00 79.94 128 ASP A C 1
ATOM 915 O O . ASP A 1 128 ? 4.217 2.856 4.254 1.00 79.94 128 ASP A O 1
ATOM 919 N N . TRP A 1 129 ? 3.110 2.453 6.158 1.00 83.94 129 TRP A N 1
ATOM 920 C CA . TRP A 1 129 ? 2.141 1.540 5.558 1.00 83.94 129 TRP A CA 1
ATOM 921 C C . TRP A 1 129 ? 0.904 2.281 5.039 1.00 83.94 129 TRP A C 1
ATOM 923 O O . TRP A 1 129 ? 0.357 3.190 5.670 1.00 83.94 129 TRP A O 1
ATOM 933 N N . GLU A 1 130 ? 0.433 1.872 3.862 1.00 83.25 130 GLU A N 1
ATOM 934 C CA . GLU A 1 130 ? -0.768 2.422 3.230 1.00 83.25 130 GLU A CA 1
ATOM 935 C C . GLU A 1 130 ? -2.038 1.846 3.891 1.00 83.25 130 GLU A C 1
ATOM 937 O O . GLU A 1 130 ? -2.051 0.688 4.299 1.00 83.25 130 GLU A O 1
ATOM 942 N N . GLN A 1 131 ? -3.130 2.623 3.971 1.00 80.19 131 GLN A N 1
ATOM 943 C CA . GLN A 1 131 ? -4.372 2.199 4.657 1.00 80.19 131 GLN A CA 1
ATOM 944 C C . GLN A 1 131 ? -4.913 0.830 4.197 1.00 80.19 131 GLN A C 1
ATOM 946 O O . GLN A 1 131 ? -5.159 -0.004 5.060 1.00 80.19 131 GLN A O 1
ATOM 951 N N . PRO A 1 132 ? -4.981 0.512 2.889 1.00 82.06 132 PRO A N 1
ATOM 952 C CA . PRO A 1 132 ? -5.457 -0.805 2.453 1.00 82.06 132 PRO A CA 1
ATOM 953 C C . PRO A 1 132 ? -4.588 -1.976 2.941 1.00 82.06 132 PRO A C 1
ATOM 955 O O . PRO A 1 132 ? -5.073 -3.092 3.094 1.00 82.06 132 PRO A O 1
ATOM 958 N N . VAL A 1 133 ? -3.293 -1.733 3.171 1.00 82.44 133 VAL A N 1
ATOM 959 C CA . VAL A 1 133 ? -2.348 -2.734 3.687 1.00 82.44 133 VAL A CA 1
ATOM 960 C C . VAL A 1 133 ? -2.559 -2.931 5.192 1.00 82.44 133 VAL A C 1
ATOM 962 O O . VAL A 1 133 ? -2.509 -4.056 5.682 1.00 82.44 133 VAL A O 1
ATOM 965 N N . LEU A 1 134 ? -2.849 -1.848 5.918 1.00 82.25 134 LEU A N 1
ATOM 966 C CA . LEU A 1 134 ? -3.202 -1.893 7.339 1.00 82.25 134 LEU A CA 1
ATOM 967 C C . LEU A 1 134 ? -4.514 -2.643 7.577 1.00 82.25 134 LEU A C 1
ATOM 969 O O . LEU A 1 134 ? -4.572 -3.489 8.468 1.00 82.25 134 LEU A O 1
ATOM 973 N N . ASP A 1 135 ? -5.535 -2.367 6.763 1.00 83.38 135 ASP A N 1
ATOM 974 C CA . ASP A 1 135 ? -6.830 -3.050 6.837 1.00 83.38 135 ASP A CA 1
ATOM 975 C C . ASP A 1 135 ? -6.643 -4.560 6.641 1.00 83.38 135 ASP A C 1
ATOM 977 O O . ASP A 1 135 ? -7.103 -5.366 7.452 1.00 83.38 135 ASP A O 1
ATOM 981 N N . ARG A 1 136 ? -5.851 -4.941 5.629 1.00 86.00 136 ARG A N 1
ATOM 982 C CA . ARG A 1 136 ? -5.515 -6.340 5.346 1.00 86.00 136 ARG A CA 1
ATOM 983 C C . ARG A 1 136 ? -4.772 -7.021 6.498 1.00 86.00 136 ARG A C 1
ATOM 985 O O . ARG A 1 136 ? -5.083 -8.163 6.834 1.00 86.00 136 ARG A O 1
ATOM 992 N N . LEU A 1 137 ? -3.809 -6.338 7.118 1.00 87.50 137 LEU A N 1
ATOM 993 C CA . LEU A 1 137 ? -3.106 -6.860 8.293 1.00 87.50 137 LEU A CA 1
ATOM 994 C C . LEU A 1 137 ? -4.072 -7.069 9.469 1.00 87.50 137 LEU A C 1
ATOM 996 O O . LEU A 1 137 ? -4.022 -8.108 10.125 1.00 87.50 137 LEU A O 1
ATOM 1000 N N . GLY A 1 138 ? -4.981 -6.121 9.705 1.00 85.19 138 GLY A N 1
ATOM 1001 C CA . GLY A 1 138 ? -6.012 -6.237 10.737 1.00 85.19 138 GLY A CA 1
ATOM 1002 C C . GLY A 1 138 ? -6.926 -7.449 10.534 1.00 85.19 138 GLY A C 1
ATOM 1003 O O . GLY A 1 138 ? -7.205 -8.175 11.490 1.00 85.19 138 GLY A O 1
ATOM 1004 N N . GLU A 1 139 ? -7.342 -7.713 9.292 1.00 87.25 139 GLU A N 1
ATOM 1005 C CA . GLU A 1 139 ? -8.124 -8.905 8.935 1.00 87.25 139 GLU A CA 1
ATOM 1006 C C . GLU A 1 139 ? -7.378 -10.205 9.257 1.00 87.25 139 GLU A C 1
ATOM 1008 O O . GLU A 1 139 ? -7.953 -11.118 9.850 1.00 87.25 139 GLU A O 1
ATOM 1013 N N . LEU A 1 140 ? -6.096 -10.289 8.894 1.00 87.88 140 LEU A N 1
ATOM 1014 C CA . LEU A 1 140 ? -5.284 -11.486 9.117 1.00 87.88 140 LEU A CA 1
ATOM 1015 C C . LEU A 1 140 ? -5.002 -11.735 10.598 1.00 87.88 140 LEU A C 1
ATOM 1017 O O . LEU A 1 140 ? -5.056 -12.880 11.047 1.00 87.88 140 LEU A O 1
ATOM 1021 N N . LEU A 1 141 ? -4.750 -10.679 11.374 1.00 89.19 141 LEU A N 1
ATOM 1022 C CA . LEU A 1 141 ? -4.608 -10.783 12.828 1.00 89.19 141 LEU A CA 1
ATOM 1023 C C . LEU A 1 141 ? -5.902 -11.297 13.474 1.00 89.19 141 LEU A C 1
ATOM 1025 O O . LEU A 1 141 ? -5.851 -12.166 14.348 1.00 89.19 141 LEU A O 1
ATOM 1029 N N . ALA A 1 142 ? -7.060 -10.818 13.007 1.00 84.62 142 ALA A N 1
ATOM 1030 C CA . ALA A 1 142 ? -8.360 -11.291 13.470 1.00 84.62 142 ALA A CA 1
ATOM 1031 C C . ALA A 1 142 ? -8.628 -12.756 13.073 1.00 84.62 142 ALA A C 1
ATOM 1033 O O . ALA A 1 142 ? -9.076 -13.538 13.912 1.00 84.62 142 ALA A O 1
ATOM 1034 N N . GLU A 1 143 ? -8.322 -13.153 11.834 1.00 87.25 143 GLU A N 1
ATOM 1035 C CA . GLU A 1 143 ? -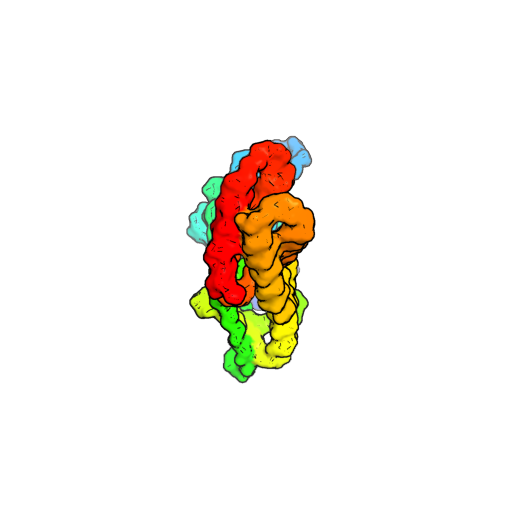8.461 -14.540 11.359 1.00 87.25 143 GLU A CA 1
ATOM 1036 C C . GLU A 1 143 ? -7.536 -15.504 12.116 1.00 87.25 143 GLU A C 1
ATOM 1038 O O . GLU A 1 143 ? -7.918 -16.636 12.424 1.00 87.25 143 GLU A O 1
ATOM 1043 N N . ALA A 1 144 ? -6.336 -15.044 12.470 1.00 85.94 144 ALA A N 1
ATOM 1044 C CA . ALA A 1 144 ? -5.376 -15.803 13.259 1.00 85.94 144 ALA A CA 1
ATOM 1045 C C . ALA A 1 144 ? -5.709 -15.853 14.765 1.00 85.94 144 ALA A C 1
ATOM 1047 O O . ALA A 1 144 ? -4.958 -16.486 15.519 1.00 85.94 144 ALA A O 1
ATOM 1048 N N . GLU A 1 145 ? -6.804 -15.211 15.196 1.00 85.06 145 GLU A N 1
ATOM 1049 C CA . GLU A 1 145 ? -7.205 -15.041 16.599 1.00 85.06 145 GLU A CA 1
ATOM 1050 C C . GLU A 1 145 ? -6.056 -14.492 17.469 1.00 85.06 145 GLU A C 1
ATOM 1052 O O . GLU A 1 145 ? -5.832 -14.944 18.594 1.00 85.06 145 GLU A O 1
ATOM 1057 N N . ILE A 1 146 ? -5.280 -13.551 16.922 1.00 87.12 146 ILE A N 1
ATOM 1058 C CA . ILE A 1 146 ? -4.182 -12.891 17.632 1.00 87.12 146 ILE A CA 1
ATOM 1059 C C . ILE A 1 146 ? -4.742 -11.651 18.323 1.00 87.12 146 ILE A C 1
ATOM 1061 O O . ILE A 1 146 ? -5.378 -10.809 17.692 1.00 87.12 146 ILE A O 1
ATOM 1065 N N . ASP A 1 147 ? -4.495 -11.531 19.624 1.00 86.31 147 ASP A N 1
ATOM 1066 C CA . ASP A 1 147 ? -4.801 -10.306 20.354 1.00 86.31 147 ASP A CA 1
ATOM 1067 C C . ASP A 1 147 ? -3.817 -9.208 19.926 1.00 86.31 147 ASP A C 1
ATOM 1069 O O . ASP A 1 147 ? -2.598 -9.397 19.992 1.00 86.31 147 ASP A O 1
ATOM 1073 N N . TYR A 1 148 ? -4.342 -8.052 19.523 1.00 84.12 148 TYR A N 1
ATOM 1074 C CA . TYR A 1 148 ? -3.549 -6.891 19.131 1.00 84.12 148 TYR A CA 1
ATOM 1075 C C . TYR A 1 148 ? -4.182 -5.594 19.639 1.00 84.12 148 TYR A C 1
ATOM 1077 O O . TYR A 1 148 ? -5.402 -5.493 19.802 1.00 84.12 148 TYR A O 1
ATOM 1085 N N . GLU A 1 149 ? -3.344 -4.590 19.868 1.00 85.50 149 GLU A N 1
ATOM 1086 C CA . GLU A 1 149 ? -3.750 -3.225 20.188 1.00 85.50 149 GLU A CA 1
ATOM 1087 C C . GLU A 1 149 ? -3.206 -2.280 19.117 1.00 85.50 149 GLU A C 1
ATOM 1089 O O . GLU A 1 149 ? -2.058 -2.402 18.700 1.00 85.50 149 GLU A O 1
ATOM 1094 N N . VAL A 1 150 ? -4.038 -1.348 18.648 1.00 81.75 150 VAL A N 1
ATOM 1095 C CA . VAL A 1 150 ? -3.645 -0.369 17.627 1.00 81.75 150 VAL A CA 1
ATOM 1096 C C . VAL A 1 150 ? -3.590 1.016 18.253 1.00 81.75 150 VAL A C 1
ATOM 1098 O O . VAL A 1 150 ? -4.615 1.557 18.673 1.00 81.75 150 VAL A O 1
ATOM 1101 N N . ASP A 1 151 ? -2.411 1.631 18.243 1.00 81.06 151 ASP A N 1
ATOM 1102 C CA . ASP A 1 151 ? -2.259 3.060 18.485 1.00 81.06 151 ASP A CA 1
ATOM 1103 C C . ASP A 1 151 ? -2.329 3.806 17.146 1.00 81.06 151 ASP A C 1
ATOM 1105 O O . ASP A 1 151 ? -1.360 3.890 16.390 1.00 81.06 151 ASP A O 1
ATOM 1109 N N . LEU A 1 152 ? -3.493 4.389 16.853 1.00 70.62 152 LEU A N 1
ATOM 1110 C CA . LEU A 1 152 ? -3.720 5.169 15.631 1.00 70.62 152 LEU A CA 1
ATOM 1111 C C . LEU A 1 152 ? -2.931 6.490 15.589 1.00 70.62 152 LEU A C 1
ATOM 1113 O O . LEU A 1 152 ? -2.735 7.053 14.510 1.00 70.62 152 LEU A O 1
ATOM 1117 N N . HIS A 1 153 ? -2.496 7.016 16.739 1.00 72.56 153 HIS A N 1
ATOM 1118 C CA . HIS A 1 153 ? -1.726 8.258 16.811 1.00 72.56 153 HIS A CA 1
ATOM 1119 C C . HIS A 1 153 ? -0.250 8.016 16.498 1.00 72.56 153 HIS A C 1
ATOM 1121 O O . HIS A 1 153 ? 0.359 8.796 15.764 1.00 72.56 153 HIS A O 1
ATOM 1127 N N . ALA A 1 154 ? 0.302 6.932 17.043 1.00 71.88 154 ALA A N 1
ATOM 1128 C CA . ALA A 1 154 ? 1.664 6.489 16.780 1.00 71.88 154 ALA A CA 1
ATOM 1129 C C . ALA A 1 154 ? 1.783 5.625 15.513 1.00 71.88 154 ALA A C 1
ATOM 1131 O O . ALA A 1 154 ? 2.898 5.404 15.059 1.00 71.88 154 ALA A O 1
ATOM 1132 N N . ARG A 1 155 ? 0.658 5.165 14.943 1.00 78.31 155 ARG A N 1
ATOM 1133 C CA . ARG A 1 155 ? 0.607 4.133 13.889 1.00 78.31 155 ARG A CA 1
ATOM 1134 C C . ARG A 1 155 ? 1.391 2.877 14.265 1.00 78.31 155 ARG A C 1
ATOM 1136 O O . ARG A 1 155 ? 2.125 2.320 13.455 1.00 78.31 155 ARG A O 1
ATOM 1143 N N . VAL A 1 156 ? 1.212 2.440 15.505 1.00 82.38 156 VAL A N 1
ATOM 1144 C CA . VAL A 1 156 ? 1.868 1.252 16.048 1.00 82.38 156 VAL A CA 1
ATOM 1145 C C . VAL A 1 156 ? 0.822 0.184 16.309 1.00 82.38 156 VAL A C 1
ATOM 1147 O O . VAL A 1 156 ? -0.251 0.483 16.836 1.00 82.38 156 VAL A O 1
ATOM 1150 N N . VAL A 1 157 ? 1.142 -1.053 15.945 1.00 86.81 157 VAL A N 1
ATOM 1151 C CA . VAL A 1 157 ? 0.380 -2.226 16.374 1.00 86.81 157 VAL A CA 1
ATOM 1152 C C . VAL A 1 157 ? 1.209 -2.988 17.388 1.00 86.81 157 VAL A C 1
ATOM 1154 O O . VAL A 1 157 ? 2.309 -3.441 17.083 1.00 86.81 157 VAL A O 1
ATOM 1157 N N . SER A 1 158 ? 0.676 -3.121 18.592 1.00 88.25 158 SER A N 1
ATOM 1158 C CA . SER A 1 158 ? 1.261 -3.925 19.655 1.00 88.25 158 SER A CA 1
ATOM 1159 C C . SER A 1 158 ? 0.615 -5.308 19.645 1.00 88.25 158 SER A C 1
ATOM 1161 O O . SER A 1 158 ? -0.597 -5.434 19.447 1.00 88.25 158 SER A O 1
ATOM 1163 N N . VAL A 1 159 ? 1.416 -6.347 19.866 1.00 90.56 159 VAL A N 1
ATOM 1164 C CA . VAL A 1 159 ? 0.992 -7.756 19.990 1.00 90.56 159 VAL A CA 1
ATOM 1165 C C . VAL A 1 159 ? 1.740 -8.413 21.147 1.00 90.56 159 VAL A C 1
ATOM 1167 O O . VAL A 1 159 ? 2.759 -7.899 21.607 1.00 90.56 159 VAL A O 1
ATOM 1170 N N . TYR A 1 160 ? 1.284 -9.566 21.638 1.00 90.81 160 TYR A N 1
ATOM 1171 C CA . TYR A 1 160 ? 2.074 -10.310 22.624 1.00 90.81 160 TYR A CA 1
ATOM 1172 C C . TYR A 1 160 ? 3.349 -10.888 21.998 1.00 90.81 160 TYR A C 1
ATOM 1174 O O . TYR A 1 160 ? 3.300 -11.485 20.927 1.00 90.81 160 TYR A O 1
ATOM 1182 N N . ALA A 1 161 ? 4.470 -10.840 22.722 1.00 89.62 161 ALA A N 1
ATOM 1183 C CA . ALA A 1 161 ? 5.760 -11.361 22.247 1.00 89.62 161 ALA A CA 1
ATOM 1184 C C . ALA A 1 161 ? 5.740 -12.864 21.910 1.00 89.62 161 ALA A C 1
ATOM 1186 O O . ALA A 1 161 ? 6.509 -13.346 21.094 1.00 89.62 161 ALA A O 1
ATOM 1187 N N . GLN A 1 162 ? 4.831 -13.633 22.512 1.00 89.62 162 GLN A N 1
ATOM 1188 C CA . GLN A 1 162 ? 4.647 -15.051 22.175 1.00 89.62 162 GLN A CA 1
ATOM 1189 C C . GLN A 1 162 ? 4.067 -15.279 20.765 1.00 89.62 162 GLN A C 1
ATOM 1191 O O . GLN A 1 162 ? 4.155 -16.390 20.246 1.00 89.62 162 GLN A O 1
ATOM 1196 N N . ASP A 1 163 ? 3.392 -14.267 20.217 1.00 90.25 163 ASP A N 1
ATOM 1197 C CA . ASP A 1 163 ? 2.749 -14.296 18.910 1.00 90.25 163 ASP A CA 1
ATOM 1198 C C . ASP A 1 163 ? 3.614 -13.575 17.857 1.00 90.25 163 ASP A C 1
ATOM 1200 O O . ASP A 1 163 ? 3.254 -13.610 16.688 1.00 90.25 163 ASP A O 1
ATOM 1204 N N . GLU A 1 164 ? 4.779 -13.023 18.235 1.00 90.31 164 GLU A N 1
ATOM 1205 C CA . GLU A 1 164 ? 5.755 -12.355 17.351 1.00 90.31 164 GLU A CA 1
ATOM 1206 C C . GLU A 1 164 ? 6.066 -13.199 16.109 1.00 90.31 164 GLU A C 1
ATOM 1208 O O . GLU A 1 164 ? 5.771 -12.772 15.003 1.00 90.31 164 GLU A O 1
ATOM 1213 N N . ASP A 1 165 ? 6.509 -14.452 16.275 1.00 90.38 165 ASP A N 1
ATOM 1214 C CA . ASP A 1 165 ? 6.826 -15.342 15.142 1.00 90.38 165 ASP A CA 1
ATOM 1215 C C . ASP A 1 165 ? 5.635 -15.545 14.178 1.00 90.38 165 ASP A C 1
ATOM 1217 O O . ASP A 1 165 ? 5.810 -15.803 12.986 1.00 90.38 165 ASP A O 1
ATOM 1221 N N . ARG A 1 166 ? 4.399 -15.490 14.695 1.00 90.94 166 ARG A N 1
ATOM 1222 C CA . ARG A 1 166 ? 3.183 -15.641 13.881 1.00 90.94 166 ARG A CA 1
ATOM 1223 C C . ARG A 1 166 ? 2.861 -14.338 13.164 1.00 90.94 166 ARG A C 1
ATOM 1225 O O . ARG A 1 166 ? 2.505 -14.380 11.992 1.00 90.94 166 ARG A O 1
ATOM 1232 N N . VAL A 1 167 ? 2.969 -13.215 13.868 1.00 90.88 167 VAL A N 1
ATOM 1233 C CA . VAL A 1 167 ? 2.720 -11.875 13.334 1.00 90.88 167 VAL A CA 1
ATOM 1234 C C . VAL A 1 167 ? 3.761 -11.521 12.281 1.00 90.88 167 VAL A C 1
ATOM 1236 O O . VAL A 1 167 ? 3.374 -11.019 11.236 1.00 90.88 167 VAL A O 1
ATOM 1239 N N . ASP A 1 168 ? 5.029 -11.876 12.482 1.00 90.19 168 ASP A N 1
ATOM 1240 C CA . ASP A 1 168 ? 6.096 -11.726 11.490 1.00 90.19 168 ASP A CA 1
ATOM 1241 C C . ASP A 1 168 ? 5.744 -12.445 10.185 1.00 90.19 168 ASP A C 1
ATOM 1243 O O . ASP A 1 168 ? 5.818 -11.847 9.115 1.00 90.19 168 ASP A O 1
ATOM 1247 N N . GLY A 1 169 ? 5.261 -13.689 10.267 1.00 89.69 169 GLY A N 1
ATOM 1248 C CA . GLY A 1 169 ? 4.788 -14.419 9.089 1.00 89.69 169 GLY A CA 1
ATOM 1249 C C . GLY A 1 169 ? 3.605 -13.736 8.394 1.00 89.69 169 GLY A C 1
ATOM 1250 O O . GLY A 1 169 ? 3.582 -13.638 7.172 1.00 89.69 169 GLY A O 1
ATOM 1251 N N . LEU A 1 170 ? 2.642 -13.209 9.158 1.00 89.75 170 LEU A N 1
ATOM 1252 C CA . LEU A 1 170 ? 1.510 -12.468 8.588 1.00 89.75 170 LEU A CA 1
ATOM 1253 C C . LEU A 1 170 ? 1.948 -11.139 7.959 1.00 89.75 170 LEU A C 1
ATOM 1255 O O . LEU A 1 170 ? 1.430 -10.756 6.917 1.00 89.75 170 LEU A O 1
ATOM 1259 N N . VAL A 1 171 ? 2.898 -10.436 8.573 1.00 87.44 171 VAL A N 1
ATOM 1260 C CA . VAL A 1 171 ? 3.492 -9.203 8.046 1.00 87.44 171 VAL A CA 1
ATOM 1261 C C . VAL A 1 171 ? 4.213 -9.490 6.732 1.00 87.44 171 VAL A C 1
ATOM 1263 O O . VAL A 1 171 ? 4.000 -8.762 5.762 1.00 87.44 171 VAL A O 1
ATOM 1266 N N . GLU A 1 172 ? 5.005 -10.562 6.669 1.00 86.75 172 GLU A N 1
ATOM 1267 C CA . GLU A 1 172 ? 5.637 -11.029 5.432 1.00 86.75 172 GLU A CA 1
ATOM 1268 C C . GLU A 1 172 ? 4.593 -11.343 4.354 1.00 86.75 172 GLU A C 1
ATOM 1270 O O . GLU A 1 172 ? 4.733 -10.866 3.229 1.00 86.75 172 GLU A O 1
ATOM 1275 N N . ASP A 1 173 ? 3.517 -12.059 4.691 1.00 85.94 173 ASP A N 1
ATOM 1276 C CA . ASP A 1 173 ? 2.438 -12.389 3.752 1.00 85.94 173 ASP A CA 1
ATOM 1277 C C . ASP A 1 173 ? 1.723 -11.129 3.231 1.00 85.94 173 ASP A C 1
ATOM 1279 O O . ASP A 1 173 ? 1.491 -10.999 2.029 1.00 85.94 173 ASP A O 1
ATOM 1283 N N . VAL A 1 174 ? 1.422 -10.159 4.101 1.00 86.50 174 VAL A N 1
ATOM 1284 C CA . VAL A 1 174 ? 0.792 -8.883 3.715 1.00 86.50 174 VAL A CA 1
ATOM 1285 C C . VAL A 1 174 ? 1.702 -8.064 2.812 1.00 86.50 174 VAL A C 1
ATOM 1287 O O . VAL A 1 174 ? 1.243 -7.513 1.809 1.00 86.50 174 VAL A O 1
ATOM 1290 N N . ILE A 1 175 ? 2.990 -7.973 3.150 1.00 79.69 175 ILE A N 1
ATOM 1291 C CA . ILE A 1 175 ? 3.979 -7.272 2.329 1.00 79.69 175 ILE A CA 1
ATOM 1292 C C . ILE A 1 175 ? 4.136 -7.987 0.990 1.00 79.69 175 ILE A C 1
ATOM 1294 O O . ILE A 1 175 ? 4.178 -7.316 -0.038 1.00 79.69 175 ILE A O 1
ATOM 1298 N N . ALA A 1 176 ? 4.156 -9.319 0.972 1.00 78.81 176 ALA A N 1
ATOM 1299 C CA . ALA A 1 176 ? 4.218 -10.103 -0.251 1.00 78.81 176 ALA A CA 1
ATOM 1300 C C . ALA A 1 176 ? 2.953 -9.931 -1.105 1.00 78.81 176 ALA A C 1
ATOM 1302 O O . ALA A 1 176 ? 3.065 -9.825 -2.319 1.00 78.81 176 ALA A O 1
ATOM 1303 N N . GLU A 1 177 ? 1.755 -9.841 -0.521 1.00 75.88 177 GLU A N 1
ATOM 1304 C CA . GLU A 1 177 ? 0.503 -9.568 -1.245 1.00 75.88 177 GLU A CA 1
ATOM 1305 C C . GLU A 1 177 ? 0.457 -8.125 -1.784 1.00 75.88 177 GLU A C 1
ATOM 1307 O O . GLU A 1 177 ? 0.127 -7.899 -2.953 1.00 75.88 177 GLU A O 1
ATOM 1312 N N . ALA A 1 178 ? 0.839 -7.139 -0.967 1.00 69.69 178 ALA A N 1
ATOM 1313 C CA . ALA A 1 178 ? 0.911 -5.729 -1.360 1.00 69.69 178 ALA A CA 1
ATOM 1314 C C . ALA A 1 178 ? 2.047 -5.463 -2.371 1.00 69.69 178 ALA A C 1
ATOM 1316 O O . ALA A 1 178 ? 1.946 -4.585 -3.235 1.00 69.69 178 ALA A O 1
ATOM 1317 N N . GLY A 1 179 ? 3.127 -6.234 -2.267 1.00 56.78 179 GLY A N 1
ATOM 1318 C CA . GLY A 1 179 ? 4.282 -6.287 -3.156 1.00 56.78 179 GLY A CA 1
ATOM 1319 C C . GLY A 1 179 ? 4.056 -7.170 -4.382 1.00 56.78 179 GLY A C 1
ATOM 1320 O O . GLY A 1 179 ? 4.665 -6.943 -5.415 1.00 56.78 179 GLY A O 1
ATOM 1321 N N . ALA A 1 180 ? 3.099 -8.095 -4.385 1.00 51.66 180 ALA A N 1
ATOM 1322 C CA . ALA A 1 180 ? 2.752 -8.866 -5.582 1.00 51.66 180 ALA A CA 1
ATOM 1323 C C . ALA A 1 180 ? 2.148 -7.976 -6.688 1.00 51.66 180 ALA A C 1
ATOM 1325 O O . ALA A 1 180 ? 2.149 -8.358 -7.859 1.00 51.66 180 ALA A O 1
ATOM 1326 N N . GLY A 1 181 ? 1.682 -6.766 -6.345 1.00 45.78 181 GLY A N 1
ATOM 1327 C CA . GLY A 1 181 ? 1.371 -5.692 -7.299 1.00 45.78 181 GLY A CA 1
ATOM 1328 C C . GLY A 1 181 ? 2.556 -4.775 -7.653 1.00 45.78 181 GLY A C 1
ATOM 1329 O O . GLY A 1 181 ? 2.471 -4.001 -8.606 1.00 45.78 181 GLY A O 1
ATOM 1330 N N . ARG A 1 182 ? 3.662 -4.859 -6.912 1.00 48.72 182 ARG A N 1
ATOM 1331 C CA . ARG A 1 182 ? 4.924 -4.124 -7.080 1.00 48.72 182 ARG A CA 1
ATOM 1332 C C . ARG A 1 182 ? 6.071 -5.136 -7.074 1.00 48.72 182 ARG A C 1
ATOM 1334 O O . ARG A 1 182 ? 6.746 -5.242 -6.060 1.00 48.72 182 ARG A O 1
ATOM 1341 N N . ILE A 1 183 ? 6.223 -5.891 -8.169 1.00 40.75 183 ILE A N 1
ATOM 1342 C CA . ILE A 1 183 ? 7.262 -6.921 -8.368 1.00 40.75 183 ILE A CA 1
ATOM 1343 C C . ILE A 1 183 ? 8.520 -6.559 -7.570 1.00 40.75 183 ILE A C 1
ATOM 1345 O O . ILE A 1 183 ? 9.191 -5.576 -7.894 1.00 40.75 183 ILE A O 1
ATOM 1349 N N . GLU A 1 184 ? 8.786 -7.320 -6.505 1.00 43.25 184 GLU A N 1
ATOM 1350 C CA . GLU A 1 184 ? 10.068 -7.286 -5.821 1.00 43.25 184 GLU A CA 1
ATOM 1351 C C . GLU A 1 184 ? 11.110 -7.677 -6.856 1.00 43.25 184 GLU A C 1
ATOM 1353 O O . GLU A 1 184 ? 11.150 -8.815 -7.328 1.00 43.25 184 GLU A O 1
ATOM 1358 N N . GLY A 1 185 ? 11.902 -6.691 -7.256 1.00 44.53 185 GLY A N 1
ATOM 1359 C CA . GLY A 1 185 ? 13.111 -6.941 -7.994 1.00 44.53 185 GLY A CA 1
ATOM 1360 C C . GLY A 1 185 ? 13.998 -7.846 -7.170 1.00 44.53 185 GLY A C 1
ATOM 1361 O O . GLY A 1 185 ? 14.503 -7.429 -6.124 1.00 44.53 185 GLY A O 1
ATOM 1362 N N . ASP A 1 186 ? 14.161 -9.088 -7.623 1.00 44.59 186 ASP A N 1
ATOM 1363 C CA . ASP A 1 186 ? 15.222 -9.967 -7.148 1.00 44.59 186 ASP A CA 1
ATOM 1364 C C . ASP A 1 186 ? 16.535 -9.167 -7.184 1.00 44.59 186 ASP A C 1
ATOM 1366 O O . ASP A 1 186 ? 16.696 -8.259 -8.000 1.00 44.59 186 ASP A O 1
ATOM 1370 N N . GLY A 1 187 ? 17.501 -9.461 -6.315 1.00 46.75 187 GLY A N 1
ATOM 1371 C CA . GLY A 1 187 ? 18.774 -8.719 -6.251 1.00 46.75 187 GLY A CA 1
ATOM 1372 C C . GLY A 1 187 ? 19.587 -8.685 -7.565 1.00 46.75 187 GLY A C 1
ATOM 1373 O O . GLY A 1 187 ? 20.670 -8.098 -7.590 1.00 46.75 187 GLY A O 1
ATOM 1374 N N . ASP A 1 188 ? 19.076 -9.307 -8.628 1.00 55.97 188 ASP A N 1
ATOM 1375 C CA . ASP A 1 188 ? 19.487 -9.229 -10.027 1.00 55.97 188 ASP A CA 1
ATOM 1376 C C . ASP A 1 188 ? 19.070 -7.919 -10.732 1.00 55.97 188 ASP A C 1
ATOM 1378 O O . ASP A 1 188 ? 19.741 -7.495 -11.667 1.00 55.97 188 ASP A O 1
ATOM 1382 N N . ASP A 1 189 ? 18.046 -7.201 -10.264 1.00 63.16 189 ASP A N 1
ATOM 1383 C CA . ASP A 1 189 ? 17.489 -6.027 -10.958 1.00 63.16 189 ASP A CA 1
ATOM 1384 C C . ASP A 1 189 ? 18.474 -4.858 -11.083 1.00 63.16 189 ASP A C 1
ATOM 1386 O O . ASP A 1 189 ? 18.468 -4.126 -12.072 1.00 63.16 189 ASP A O 1
ATOM 1390 N N . GLY A 1 190 ? 19.368 -4.691 -10.105 1.00 69.25 190 GLY A N 1
ATOM 1391 C CA . GLY A 1 190 ? 20.427 -3.682 -10.178 1.00 69.25 190 GLY A CA 1
ATOM 1392 C C . GLY A 1 190 ? 21.492 -4.013 -11.229 1.00 69.25 190 GLY A C 1
ATOM 1393 O O . GLY A 1 190 ? 22.005 -3.111 -11.893 1.00 69.25 190 GLY A O 1
ATOM 1394 N N . LEU A 1 191 ? 21.811 -5.300 -11.397 1.00 79.31 191 LEU A N 1
ATOM 1395 C CA . LEU A 1 191 ? 22.735 -5.770 -12.430 1.00 79.31 191 LEU A CA 1
ATOM 1396 C C . LEU A 1 191 ? 22.060 -5.723 -13.805 1.00 79.31 191 LEU A C 1
ATOM 1398 O O . LEU A 1 191 ? 22.634 -5.180 -14.744 1.00 79.31 191 LEU A O 1
ATOM 1402 N N . ALA A 1 192 ? 20.810 -6.177 -13.892 1.00 83.12 192 ALA A N 1
ATOM 1403 C CA . ALA A 1 192 ? 19.998 -6.121 -15.099 1.00 83.12 192 ALA A CA 1
ATOM 1404 C C . ALA A 1 192 ? 19.774 -4.677 -15.581 1.00 83.12 192 ALA A C 1
ATOM 1406 O O . ALA A 1 192 ? 19.872 -4.410 -16.778 1.00 83.12 192 ALA A O 1
ATOM 1407 N N . ALA A 1 193 ? 19.556 -3.721 -14.671 1.00 85.69 193 ALA A N 1
ATOM 1408 C CA . ALA A 1 193 ? 19.476 -2.303 -15.016 1.00 85.69 193 ALA A CA 1
ATOM 1409 C C . ALA A 1 193 ? 20.812 -1.763 -15.545 1.00 85.69 193 ALA A C 1
ATOM 1411 O O . ALA A 1 193 ? 20.833 -1.005 -16.515 1.00 85.69 193 ALA A O 1
ATOM 1412 N N . GLN A 1 194 ? 21.937 -2.161 -14.943 1.00 87.25 194 GLN A N 1
ATOM 1413 C CA . GLN A 1 194 ? 23.266 -1.747 -15.400 1.00 87.25 194 GLN A CA 1
ATOM 1414 C C . GLN A 1 194 ? 23.614 -2.332 -16.777 1.00 87.25 194 GLN A C 1
ATOM 1416 O O . GLN A 1 194 ? 24.185 -1.620 -17.611 1.00 87.25 194 GLN A O 1
ATOM 1421 N N . ASP A 1 195 ? 23.235 -3.581 -17.038 1.00 89.94 195 ASP A N 1
ATOM 1422 C CA . ASP A 1 195 ? 23.383 -4.224 -18.344 1.00 89.94 195 ASP A CA 1
ATOM 1423 C C . ASP A 1 195 ? 22.487 -3.544 -19.390 1.00 89.94 195 ASP A C 1
ATOM 1425 O O . ASP A 1 195 ? 22.987 -3.114 -20.431 1.00 89.94 195 ASP A O 1
ATOM 1429 N N . ALA A 1 196 ? 21.209 -3.297 -19.075 1.00 91.56 196 ALA A N 1
ATOM 1430 C CA . ALA A 1 196 ? 20.285 -2.592 -19.965 1.00 91.56 196 ALA A CA 1
ATOM 1431 C C . ALA A 1 196 ? 20.779 -1.177 -20.318 1.00 91.56 196 ALA A C 1
ATOM 1433 O O . ALA A 1 196 ? 20.767 -0.784 -21.485 1.00 91.56 196 ALA A O 1
ATOM 1434 N N . LEU A 1 197 ? 21.277 -0.409 -19.340 1.00 92.38 197 LEU A N 1
ATOM 1435 C CA . LEU A 1 197 ? 21.866 0.914 -19.585 1.00 92.38 197 LEU A CA 1
ATOM 1436 C C . LEU A 1 197 ? 23.133 0.825 -20.451 1.00 92.38 197 LEU A C 1
ATOM 1438 O O . LEU A 1 197 ? 23.327 1.644 -21.353 1.00 92.38 197 LEU A O 1
ATOM 1442 N N . SER A 1 198 ? 23.984 -0.174 -20.214 1.00 93.19 198 SER A N 1
ATOM 1443 C CA . SER A 1 198 ? 25.201 -0.389 -21.006 1.00 93.19 198 SER A CA 1
ATOM 1444 C C . SER A 1 198 ? 24.868 -0.724 -22.463 1.00 93.19 198 SER A C 1
ATOM 1446 O O . SER A 1 198 ? 25.458 -0.140 -23.379 1.00 93.19 198 SER A O 1
ATOM 1448 N N . ASP A 1 199 ? 23.875 -1.582 -22.684 1.00 95.25 199 ASP A N 1
ATOM 1449 C CA . ASP A 1 199 ? 23.418 -1.976 -24.016 1.00 95.25 199 ASP A CA 1
ATOM 1450 C C . ASP A 1 199 ? 22.727 -0.817 -24.749 1.00 95.25 199 ASP A C 1
ATOM 1452 O O . ASP A 1 199 ? 23.054 -0.546 -25.910 1.00 95.25 199 ASP A O 1
ATOM 1456 N N . LEU A 1 200 ? 21.875 -0.045 -24.058 1.00 95.19 200 LEU A N 1
ATOM 1457 C CA . LEU A 1 200 ? 21.287 1.190 -24.592 1.00 95.19 200 LEU A CA 1
ATOM 1458 C C . LEU A 1 200 ? 22.370 2.186 -25.025 1.00 95.19 200 LEU A C 1
ATOM 1460 O O . LEU A 1 200 ? 22.267 2.785 -26.098 1.00 95.19 200 LEU A O 1
ATOM 1464 N N . PHE A 1 201 ? 23.425 2.362 -24.223 1.00 95.94 201 PHE A N 1
ATOM 1465 C CA . PHE A 1 201 ? 24.529 3.257 -24.566 1.00 95.94 201 PHE A CA 1
ATOM 1466 C C . PHE A 1 201 ? 25.292 2.782 -25.807 1.00 95.94 201 PHE A C 1
ATOM 1468 O O . PHE A 1 201 ? 25.571 3.593 -26.695 1.00 95.94 201 PHE A O 1
ATOM 1475 N N . VAL A 1 202 ? 25.631 1.491 -25.887 1.00 96.19 202 VAL A N 1
ATOM 1476 C CA . VAL A 1 202 ? 26.370 0.922 -27.027 1.00 96.19 202 VAL A CA 1
ATOM 1477 C C . VAL A 1 202 ? 25.540 1.002 -28.306 1.00 96.19 202 VAL A C 1
ATOM 1479 O O . VAL A 1 202 ? 26.063 1.431 -29.338 1.00 96.19 202 VAL A O 1
ATOM 1482 N N . ALA A 1 203 ? 24.257 0.646 -28.243 1.00 95.00 203 ALA A N 1
ATOM 1483 C CA . ALA A 1 203 ? 23.354 0.729 -29.384 1.00 95.00 203 ALA A CA 1
ATOM 1484 C C . ALA A 1 203 ? 23.179 2.185 -29.849 1.00 95.00 203 ALA A C 1
ATOM 1486 O O . ALA A 1 203 ? 23.353 2.478 -31.033 1.00 95.00 203 ALA A O 1
ATOM 1487 N N . ALA A 1 204 ? 22.952 3.124 -28.923 1.00 94.25 204 ALA A N 1
ATOM 1488 C CA . ALA A 1 204 ? 22.835 4.547 -29.240 1.00 94.25 204 ALA A CA 1
ATOM 1489 C C . ALA A 1 204 ? 24.135 5.144 -29.811 1.00 94.25 204 ALA A C 1
ATOM 1491 O O . ALA A 1 204 ? 24.086 5.963 -30.728 1.00 94.25 204 ALA A O 1
ATOM 1492 N N . ASP A 1 205 ? 25.310 4.749 -29.303 1.00 95.81 205 ASP A N 1
ATOM 1493 C CA . ASP A 1 205 ? 26.603 5.197 -29.838 1.00 95.81 205 ASP A CA 1
ATOM 1494 C C . ASP A 1 205 ? 26.836 4.669 -31.258 1.00 9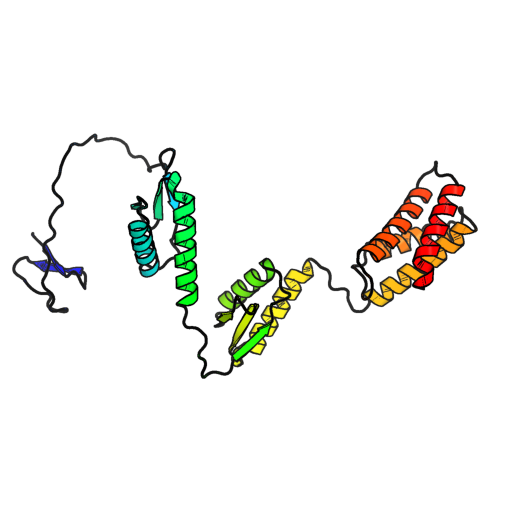5.81 205 ASP A C 1
ATOM 1496 O O . ASP A 1 205 ? 27.270 5.436 -32.118 1.00 95.81 205 ASP A O 1
ATOM 1500 N N . ARG A 1 206 ? 26.489 3.409 -31.541 1.00 95.25 206 ARG A N 1
ATOM 1501 C CA . ARG A 1 206 ? 26.576 2.853 -32.900 1.00 95.25 206 ARG A CA 1
ATOM 1502 C C . ARG A 1 206 ? 25.612 3.549 -33.855 1.00 95.25 206 ARG A C 1
ATOM 1504 O O . ARG A 1 206 ? 26.070 4.059 -34.872 1.00 95.25 206 ARG A O 1
ATOM 1511 N N . LEU A 1 207 ? 24.340 3.695 -33.477 1.00 93.25 207 LEU A N 1
ATOM 1512 C CA . LEU A 1 207 ? 23.308 4.365 -34.284 1.00 93.25 207 LEU A CA 1
ATOM 1513 C C . LEU A 1 207 ? 23.604 5.848 -34.539 1.00 93.25 207 LEU A C 1
ATOM 1515 O O . LEU A 1 207 ? 23.249 6.401 -35.580 1.00 93.25 207 LEU A O 1
ATOM 1519 N N . LEU A 1 208 ? 24.305 6.506 -33.613 1.00 93.94 208 LEU A N 1
ATOM 1520 C CA . LEU A 1 208 ? 24.792 7.870 -33.810 1.00 93.94 208 LEU A CA 1
ATOM 1521 C C . LEU A 1 208 ? 25.808 7.966 -34.964 1.00 93.94 208 LEU A C 1
ATOM 1523 O O . LEU A 1 208 ? 25.860 8.997 -35.645 1.00 93.94 208 LEU A O 1
ATOM 1527 N N . HIS A 1 209 ? 26.626 6.929 -35.162 1.00 92.19 209 HIS A N 1
ATOM 1528 C CA . HIS A 1 209 ? 27.645 6.871 -36.212 1.00 92.19 209 HIS A CA 1
ATOM 1529 C C . HIS A 1 209 ? 27.123 6.238 -37.510 1.00 92.19 209 HIS A C 1
ATOM 1531 O O . HIS A 1 209 ? 27.510 6.692 -38.588 1.00 92.19 209 HIS A O 1
ATOM 1537 N N . ASP A 1 210 ? 26.245 5.242 -37.407 1.00 92.50 210 ASP A N 1
ATOM 1538 C CA . ASP A 1 210 ? 25.643 4.506 -38.516 1.00 92.50 210 ASP A CA 1
ATOM 1539 C C . ASP A 1 210 ? 24.179 4.157 -38.198 1.00 92.50 210 ASP A C 1
ATOM 1541 O O . ASP A 1 210 ? 23.893 3.268 -37.400 1.00 92.50 210 ASP A O 1
ATOM 1545 N N . THR A 1 211 ? 23.242 4.876 -38.820 1.00 89.56 211 THR A N 1
ATOM 1546 C CA . THR A 1 211 ? 21.798 4.724 -38.579 1.00 89.56 211 THR A CA 1
ATOM 1547 C C . THR A 1 211 ? 21.199 3.479 -39.227 1.00 89.56 211 THR A C 1
ATOM 1549 O O . THR A 1 211 ? 20.078 3.116 -38.892 1.00 89.56 211 THR A O 1
ATOM 1552 N N . GLU A 1 212 ? 21.916 2.837 -40.153 1.00 87.19 212 GLU A N 1
ATOM 1553 C CA . GLU A 1 212 ? 21.454 1.637 -40.865 1.00 87.19 212 GLU A CA 1
ATOM 1554 C C . GLU A 1 212 ? 22.085 0.347 -40.299 1.00 87.19 212 GLU A C 1
ATOM 1556 O O . GLU A 1 212 ? 21.871 -0.745 -40.839 1.00 87.19 212 GLU A O 1
ATOM 1561 N N . ASP A 1 213 ? 22.850 0.446 -39.201 1.00 92.81 213 ASP A N 1
ATOM 1562 C CA . ASP A 1 213 ? 23.464 -0.700 -38.525 1.00 92.81 213 ASP A CA 1
ATOM 1563 C C . ASP A 1 213 ? 22.384 -1.618 -37.934 1.00 92.81 213 ASP A C 1
ATOM 1565 O O . ASP A 1 213 ? 21.857 -1.401 -36.843 1.00 92.81 213 ASP A O 1
ATOM 1569 N N . SER A 1 214 ? 22.074 -2.688 -38.666 1.00 90.81 214 SER A N 1
ATOM 1570 C CA . SER A 1 214 ? 21.032 -3.644 -38.290 1.00 90.81 214 SER A CA 1
ATOM 1571 C C . SER A 1 214 ? 21.324 -4.371 -36.971 1.00 90.81 214 SER A C 1
ATOM 1573 O O . SER A 1 214 ? 20.385 -4.776 -36.291 1.00 90.81 214 SER A O 1
ATOM 1575 N N . GLU A 1 215 ? 22.596 -4.542 -36.588 1.00 92.06 215 GLU A N 1
ATOM 1576 C CA . GLU A 1 215 ? 22.957 -5.136 -35.293 1.00 92.06 215 GLU A CA 1
ATOM 1577 C C . GLU A 1 215 ? 22.666 -4.148 -34.158 1.00 92.06 215 GLU A C 1
ATOM 1579 O O . GLU A 1 215 ? 22.108 -4.534 -33.133 1.00 92.06 215 GLU A O 1
ATOM 1584 N N . ALA A 1 216 ? 22.980 -2.866 -34.361 1.00 91.88 216 ALA A N 1
ATOM 1585 C CA . ALA A 1 216 ? 22.682 -1.817 -33.391 1.00 91.88 216 ALA A CA 1
ATOM 1586 C C . ALA A 1 216 ? 21.174 -1.547 -33.250 1.00 91.88 216 ALA A C 1
ATOM 1588 O O . ALA A 1 216 ? 20.714 -1.299 -32.139 1.00 91.88 216 ALA A O 1
ATOM 1589 N N . VAL A 1 217 ? 20.400 -1.641 -34.339 1.00 94.19 217 VAL A N 1
ATOM 1590 C CA . VAL A 1 217 ? 18.930 -1.532 -34.295 1.00 94.19 217 VAL A CA 1
ATOM 1591 C C . VAL A 1 217 ? 18.328 -2.660 -33.460 1.00 94.19 217 VAL A C 1
ATOM 1593 O O . VAL A 1 217 ? 17.546 -2.390 -32.552 1.00 94.19 217 VAL A O 1
ATOM 1596 N N . LEU A 1 218 ? 18.709 -3.916 -33.722 1.00 93.12 218 LEU A N 1
ATOM 1597 C CA . LEU A 1 218 ? 18.208 -5.060 -32.952 1.00 93.12 218 LEU A CA 1
ATOM 1598 C C . LEU A 1 218 ? 18.634 -4.977 -31.481 1.00 93.12 218 LEU A C 1
ATOM 1600 O O . LEU A 1 218 ? 17.798 -5.143 -30.598 1.00 93.12 218 LEU A O 1
ATOM 1604 N N . GLY A 1 219 ? 19.898 -4.624 -31.225 1.00 91.50 219 GLY A N 1
ATOM 1605 C CA . GLY A 1 219 ? 20.399 -4.421 -29.867 1.00 91.50 219 GLY A CA 1
ATOM 1606 C C . GLY A 1 219 ? 19.656 -3.314 -29.115 1.00 91.50 219 GLY A C 1
ATOM 1607 O O . GLY A 1 219 ? 19.375 -3.472 -27.932 1.00 91.50 219 GLY A O 1
ATOM 1608 N N . LEU A 1 220 ? 19.275 -2.223 -29.791 1.00 94.62 220 LEU A N 1
ATOM 1609 C CA . LEU A 1 220 ? 18.449 -1.182 -29.180 1.00 94.62 220 LEU A CA 1
ATOM 1610 C C . LEU A 1 220 ? 17.057 -1.712 -28.819 1.00 94.62 220 LEU A C 1
ATOM 1612 O O . LEU A 1 220 ? 16.590 -1.450 -27.718 1.00 94.62 220 LEU A O 1
ATOM 1616 N N . VAL A 1 221 ? 16.389 -2.425 -29.731 1.00 94.25 221 VAL A N 1
ATOM 1617 C CA . VAL A 1 221 ? 15.039 -2.966 -29.490 1.00 94.25 221 VAL A CA 1
ATOM 1618 C C . VAL A 1 221 ? 15.040 -3.893 -28.274 1.00 94.25 221 VAL A C 1
ATOM 1620 O O . VAL A 1 221 ? 14.183 -3.746 -27.401 1.00 94.25 221 VAL A O 1
ATOM 1623 N N . ASP A 1 222 ? 16.024 -4.789 -28.193 1.00 92.06 222 ASP A N 1
ATOM 1624 C CA . ASP A 1 222 ? 16.176 -5.716 -27.071 1.00 92.06 222 ASP A CA 1
ATOM 1625 C C . ASP A 1 222 ? 16.467 -4.965 -25.759 1.00 92.06 222 ASP A C 1
ATOM 1627 O O . ASP A 1 222 ? 15.831 -5.231 -24.739 1.00 92.06 222 ASP A O 1
ATOM 1631 N N . ALA A 1 223 ? 17.364 -3.973 -25.788 1.00 92.06 223 ALA A N 1
ATOM 1632 C CA . ALA A 1 223 ? 17.722 -3.181 -24.611 1.00 92.06 223 ALA A CA 1
ATOM 1633 C C . ALA A 1 223 ? 16.572 -2.285 -24.113 1.00 92.06 223 ALA A C 1
ATOM 1635 O O . ALA A 1 223 ? 16.391 -2.123 -22.907 1.00 92.06 223 ALA A O 1
ATOM 1636 N N . VAL A 1 224 ? 15.757 -1.733 -25.022 1.00 94.25 224 VAL A N 1
ATOM 1637 C CA . VAL A 1 224 ? 14.534 -0.988 -24.673 1.00 94.25 224 VAL A CA 1
ATOM 1638 C C . VAL A 1 224 ? 13.528 -1.917 -24.002 1.00 94.25 224 VAL A C 1
ATOM 1640 O O . VAL A 1 224 ? 13.002 -1.573 -22.949 1.00 94.25 224 VAL A O 1
ATOM 1643 N N . ALA A 1 225 ? 13.288 -3.102 -24.572 1.00 88.88 225 ALA A N 1
ATOM 1644 C CA . ALA A 1 225 ? 12.353 -4.068 -24.003 1.00 88.88 225 ALA A CA 1
ATOM 1645 C C . ALA A 1 225 ? 12.798 -4.552 -22.612 1.00 88.88 225 ALA A C 1
ATOM 1647 O O . ALA A 1 225 ? 11.966 -4.688 -21.717 1.00 88.88 225 ALA A O 1
ATOM 1648 N N . ALA A 1 226 ? 14.104 -4.765 -22.414 1.00 87.62 226 ALA A N 1
ATOM 1649 C CA . ALA A 1 226 ? 14.667 -5.088 -21.107 1.00 87.62 226 ALA A CA 1
ATOM 1650 C C . ALA A 1 226 ? 14.445 -3.948 -20.098 1.00 87.62 226 ALA A C 1
ATOM 1652 O O . ALA A 1 226 ? 13.990 -4.200 -18.987 1.00 87.62 226 ALA A O 1
ATOM 1653 N N . ALA A 1 227 ? 14.688 -2.696 -20.495 1.00 88.56 227 ALA A N 1
ATOM 1654 C CA . ALA A 1 227 ? 14.475 -1.537 -19.630 1.00 88.56 227 ALA A CA 1
ATOM 1655 C C . ALA A 1 227 ? 12.987 -1.293 -19.293 1.00 88.56 227 ALA A C 1
ATOM 1657 O O . ALA A 1 227 ? 12.682 -0.910 -18.168 1.00 88.56 227 ALA A O 1
ATOM 1658 N N . GLU A 1 228 ? 12.058 -1.542 -20.225 1.00 88.69 228 GLU A N 1
ATOM 1659 C CA . GLU A 1 228 ? 10.605 -1.438 -19.984 1.00 88.69 228 GLU A CA 1
ATOM 1660 C C . GLU A 1 228 ? 10.079 -2.528 -19.033 1.00 88.69 228 GLU A C 1
ATOM 1662 O O . GLU A 1 228 ? 9.074 -2.320 -18.353 1.00 88.69 228 GLU A O 1
ATOM 1667 N N . ALA A 1 229 ? 10.734 -3.691 -18.992 1.00 85.44 229 ALA A N 1
ATOM 1668 C CA . ALA A 1 229 ? 10.341 -4.807 -18.136 1.00 85.44 229 ALA A CA 1
ATOM 1669 C C . ALA A 1 229 ? 10.843 -4.674 -16.689 1.00 85.44 229 ALA A C 1
ATOM 1671 O O . ALA A 1 229 ? 10.316 -5.352 -15.805 1.00 85.44 229 ALA A O 1
ATOM 1672 N N . LEU A 1 230 ? 11.851 -3.830 -16.449 1.00 84.25 230 LEU A N 1
ATOM 1673 C CA . LEU A 1 230 ? 12.441 -3.640 -15.128 1.00 84.25 230 LEU A CA 1
ATOM 1674 C C . LEU A 1 230 ? 11.581 -2.706 -14.256 1.00 84.25 230 LEU A C 1
ATOM 1676 O O . LEU A 1 230 ? 11.157 -1.641 -14.723 1.00 84.25 230 LEU A O 1
ATOM 1680 N N . PRO A 1 231 ? 11.349 -3.049 -12.974 1.00 78.38 231 PRO A N 1
ATOM 1681 C CA . PRO A 1 231 ? 10.836 -2.090 -12.002 1.00 78.38 231 PRO A CA 1
ATOM 1682 C C . PRO A 1 231 ? 11.874 -0.982 -11.747 1.00 78.38 231 PRO A C 1
ATOM 1684 O O . PRO A 1 231 ? 13.010 -1.055 -12.209 1.00 78.38 231 PRO A O 1
ATOM 1687 N N . LEU A 1 232 ? 11.481 0.071 -11.013 1.00 82.94 232 LEU A N 1
ATOM 1688 C CA . LEU A 1 232 ? 12.367 1.202 -10.706 1.00 82.94 232 LEU A CA 1
ATOM 1689 C C . LEU A 1 232 ? 13.676 0.700 -10.059 1.00 82.94 232 LEU A C 1
ATOM 1691 O O . LEU A 1 232 ? 13.619 0.202 -8.930 1.00 82.94 232 LEU A O 1
ATOM 1695 N N . PRO A 1 233 ? 14.843 0.851 -10.717 1.00 82.44 233 PRO A N 1
ATOM 1696 C CA . PRO A 1 233 ? 16.082 0.296 -10.192 1.00 82.44 233 PRO A CA 1
ATOM 1697 C C . PRO A 1 233 ? 16.543 1.012 -8.921 1.00 82.44 233 PRO A C 1
ATOM 1699 O O . PRO A 1 233 ? 16.381 2.225 -8.763 1.00 82.44 233 PRO A O 1
ATOM 1702 N N . PHE A 1 234 ? 17.178 0.267 -8.014 1.00 77.00 234 PHE A N 1
ATOM 1703 C CA . PHE A 1 234 ? 17.703 0.829 -6.772 1.00 77.00 234 PHE A CA 1
ATOM 1704 C C . PHE A 1 234 ? 18.699 1.970 -7.046 1.00 77.00 234 PHE A C 1
ATOM 1706 O O . PHE A 1 234 ? 19.657 1.811 -7.801 1.00 77.00 234 PHE A O 1
ATOM 1713 N N . GLY A 1 235 ? 18.497 3.118 -6.392 1.00 79.00 235 GLY A N 1
ATOM 1714 C CA . GLY A 1 235 ? 19.353 4.300 -6.544 1.00 79.00 235 GLY A CA 1
ATOM 1715 C C . GLY A 1 235 ? 18.966 5.242 -7.689 1.00 79.00 235 GLY A C 1
ATOM 1716 O O . GLY A 1 235 ? 19.678 6.223 -7.902 1.00 79.00 235 GLY A O 1
ATOM 1717 N N . PHE A 1 236 ? 17.855 4.978 -8.384 1.00 82.69 236 PHE A N 1
ATOM 1718 C CA . PHE A 1 236 ? 17.271 5.882 -9.374 1.00 82.69 236 PHE A CA 1
ATOM 1719 C C . PHE A 1 236 ? 16.005 6.560 -8.848 1.00 82.69 236 PHE A C 1
ATOM 1721 O O . PHE A 1 236 ? 15.160 5.932 -8.210 1.00 82.69 236 PHE A O 1
ATOM 1728 N N . ASP A 1 237 ? 15.852 7.842 -9.176 1.00 86.19 237 ASP A N 1
ATOM 1729 C CA . ASP A 1 237 ? 14.580 8.545 -9.047 1.00 86.19 237 ASP A CA 1
ATOM 1730 C C . ASP A 1 237 ? 13.649 8.162 -10.210 1.00 86.19 237 ASP A C 1
ATOM 1732 O O . ASP A 1 237 ? 14.092 7.941 -11.342 1.00 86.19 237 ASP A O 1
ATOM 1736 N N . ARG A 1 238 ? 12.336 8.105 -9.946 1.00 80.44 238 ARG A N 1
ATOM 1737 C CA . ARG A 1 238 ? 11.326 7.690 -10.938 1.00 80.44 238 ARG A CA 1
ATOM 1738 C C . ARG A 1 238 ? 11.356 8.548 -12.204 1.00 80.44 238 ARG A C 1
ATOM 1740 O O . ARG A 1 238 ? 11.354 8.007 -13.303 1.00 80.44 238 ARG A O 1
ATOM 1747 N N . ASP A 1 239 ? 11.446 9.865 -12.042 1.00 84.69 239 ASP A N 1
ATOM 1748 C CA . ASP A 1 239 ? 11.470 10.809 -13.165 1.00 84.69 239 ASP A CA 1
ATOM 1749 C C . ASP A 1 239 ? 12.702 10.614 -14.070 1.00 84.69 239 ASP A C 1
ATOM 1751 O O . ASP A 1 239 ? 12.621 10.787 -15.290 1.00 84.69 239 ASP A O 1
ATOM 1755 N N . ASP A 1 240 ? 13.841 10.227 -13.488 1.00 87.94 240 ASP A N 1
ATOM 1756 C CA . ASP A 1 240 ? 15.081 9.999 -14.229 1.00 87.94 240 ASP A CA 1
ATOM 1757 C C . ASP A 1 240 ? 15.034 8.678 -15.009 1.00 87.94 240 ASP A C 1
ATOM 1759 O O . ASP A 1 240 ? 15.391 8.656 -16.192 1.00 87.94 240 ASP A O 1
ATOM 1763 N N . TRP A 1 241 ? 14.543 7.598 -14.386 1.00 91.69 241 TRP A N 1
ATOM 1764 C CA . TRP A 1 241 ? 14.372 6.298 -15.044 1.00 91.69 241 TRP A CA 1
ATOM 1765 C C . TRP A 1 241 ? 13.353 6.365 -16.187 1.00 91.69 241 TRP A C 1
ATOM 1767 O O . TRP A 1 241 ? 13.687 6.039 -17.330 1.00 91.69 241 TRP A O 1
ATOM 1777 N N . ASP A 1 242 ? 12.157 6.901 -15.922 1.00 89.69 242 ASP A N 1
ATOM 1778 C CA . ASP A 1 242 ? 11.102 7.066 -16.930 1.00 89.69 242 ASP A CA 1
ATOM 1779 C C . ASP A 1 242 ? 11.578 7.974 -18.078 1.00 89.69 242 ASP A C 1
ATOM 1781 O O . ASP A 1 242 ? 11.281 7.743 -19.254 1.00 89.69 242 ASP A O 1
ATOM 1785 N N . GLY A 1 243 ? 12.393 8.986 -17.762 1.00 92.81 243 GLY A N 1
ATOM 1786 C CA . GLY A 1 243 ? 13.021 9.845 -18.755 1.00 92.81 243 GLY A CA 1
ATOM 1787 C C . GLY A 1 243 ? 14.014 9.112 -19.665 1.00 92.81 243 GLY A C 1
ATOM 1788 O O . GLY A 1 243 ? 14.114 9.442 -20.852 1.00 92.81 243 GLY A O 1
ATOM 1789 N N . ILE A 1 244 ? 14.795 8.163 -19.147 1.00 93.62 244 ILE A N 1
ATOM 1790 C CA . ILE A 1 244 ? 15.739 7.367 -19.952 1.00 93.62 244 ILE A CA 1
ATOM 1791 C C . ILE A 1 244 ? 14.968 6.400 -20.850 1.00 93.62 244 ILE A C 1
ATOM 1793 O O . ILE A 1 244 ? 15.182 6.413 -22.067 1.00 93.62 244 ILE A O 1
ATOM 1797 N N . VAL A 1 245 ? 14.031 5.640 -20.275 1.00 94.12 245 VAL A N 1
ATOM 1798 C CA . VAL A 1 245 ? 13.192 4.680 -21.010 1.00 94.12 245 VAL A CA 1
ATOM 1799 C C . VAL A 1 245 ? 12.396 5.393 -22.105 1.00 94.12 245 VAL A C 1
ATOM 1801 O O . VAL A 1 245 ? 12.422 4.968 -23.258 1.00 94.12 245 VAL A O 1
ATOM 1804 N N . GLY A 1 246 ? 11.796 6.551 -21.811 1.00 94.81 246 GLY A N 1
ATOM 1805 C CA . GLY A 1 246 ? 11.052 7.335 -22.801 1.00 94.81 246 GLY A CA 1
ATOM 1806 C C . GLY A 1 246 ? 11.902 7.810 -23.989 1.00 94.81 246 GLY A C 1
ATOM 1807 O O . GLY A 1 246 ? 11.441 7.790 -25.134 1.00 94.81 246 GLY A O 1
ATOM 1808 N N . ARG A 1 247 ? 13.168 8.193 -23.760 1.00 96.62 247 ARG A N 1
ATOM 1809 C CA . ARG A 1 247 ? 14.105 8.543 -24.850 1.00 96.62 247 ARG A CA 1
ATOM 1810 C C . ARG A 1 247 ? 14.496 7.320 -25.677 1.00 96.62 247 ARG A C 1
ATOM 1812 O O . ARG A 1 247 ? 14.641 7.436 -26.892 1.00 96.62 247 ARG A O 1
ATOM 1819 N N . ALA A 1 248 ? 14.652 6.168 -25.031 1.00 95.38 248 ALA A N 1
ATOM 1820 C CA . ALA A 1 248 ? 14.980 4.911 -25.687 1.00 95.38 248 ALA A CA 1
ATOM 1821 C C . ALA A 1 248 ? 13.830 4.422 -26.584 1.00 95.38 248 ALA A C 1
ATOM 1823 O O . ALA A 1 248 ? 14.054 4.100 -27.752 1.00 95.38 248 ALA A O 1
ATOM 1824 N N . VAL A 1 249 ? 12.595 4.493 -26.081 1.00 95.69 249 VAL A N 1
ATOM 1825 C CA . VAL A 1 249 ? 11.365 4.238 -26.845 1.00 95.69 249 VAL A CA 1
ATOM 1826 C C . VAL A 1 249 ? 11.240 5.196 -28.028 1.00 95.69 249 VAL A C 1
ATOM 1828 O O . VAL A 1 249 ? 11.025 4.748 -29.146 1.00 95.69 249 VAL A O 1
ATOM 1831 N N . THR A 1 250 ? 11.476 6.495 -27.823 1.00 95.88 250 THR A N 1
ATOM 1832 C CA . THR A 1 250 ? 11.434 7.482 -28.919 1.00 95.88 250 THR A CA 1
ATOM 1833 C C . THR A 1 250 ? 12.405 7.120 -30.049 1.00 95.88 250 THR A C 1
ATOM 1835 O O . THR A 1 250 ? 12.058 7.223 -31.223 1.00 95.88 250 THR A O 1
ATOM 1838 N N . LEU A 1 251 ? 13.627 6.688 -29.713 1.00 94.81 251 LEU A N 1
ATOM 1839 C CA . LEU A 1 251 ? 14.605 6.265 -30.717 1.00 94.81 251 LEU A CA 1
ATOM 1840 C C . LEU A 1 251 ? 14.174 4.979 -31.438 1.00 94.81 251 LEU A C 1
ATOM 1842 O O . LEU A 1 251 ? 14.326 4.900 -32.654 1.00 94.81 251 LEU A O 1
ATOM 1846 N N . ARG A 1 252 ? 13.628 3.995 -30.712 1.00 95.81 252 ARG A N 1
ATOM 1847 C CA . ARG A 1 252 ? 13.065 2.767 -31.297 1.00 95.81 252 ARG A CA 1
ATOM 1848 C C . ARG A 1 252 ? 11.950 3.090 -32.290 1.00 95.81 252 ARG A C 1
ATOM 1850 O O . ARG A 1 252 ? 11.970 2.582 -33.404 1.00 95.81 252 ARG A O 1
ATOM 1857 N N . ASP A 1 253 ? 11.019 3.952 -31.900 1.00 95.50 253 ASP A N 1
ATOM 1858 C CA . ASP A 1 253 ? 9.859 4.297 -32.720 1.00 95.50 253 ASP A CA 1
ATOM 1859 C C . ASP A 1 253 ? 10.282 5.045 -34.000 1.00 95.50 253 ASP A C 1
ATOM 1861 O O . ASP A 1 253 ? 9.738 4.792 -35.071 1.00 95.50 253 ASP A O 1
ATOM 1865 N N . LEU A 1 254 ? 11.315 5.898 -33.927 1.00 94.06 254 LEU A N 1
ATOM 1866 C CA . LEU A 1 254 ? 11.911 6.537 -35.110 1.00 94.06 254 LEU A CA 1
ATOM 1867 C C . LEU A 1 254 ? 12.592 5.541 -36.059 1.00 94.06 254 LEU A C 1
ATOM 1869 O O . LEU A 1 254 ? 12.661 5.802 -37.253 1.00 94.06 254 LEU A O 1
ATOM 1873 N N . LEU A 1 255 ? 13.128 4.430 -35.551 1.00 91.38 255 LEU A N 1
ATOM 1874 C CA . LEU A 1 255 ? 13.740 3.391 -36.386 1.00 91.38 255 LEU A CA 1
ATOM 1875 C C . LEU A 1 255 ? 12.701 2.484 -37.060 1.00 91.38 255 LEU A C 1
ATOM 1877 O O . LEU A 1 255 ? 13.002 1.904 -38.101 1.00 91.38 255 LEU A O 1
ATOM 1881 N N . ASP A 1 256 ? 11.507 2.356 -36.476 1.00 92.50 256 ASP A N 1
ATOM 1882 C CA . ASP A 1 256 ? 10.383 1.606 -37.056 1.00 92.50 256 ASP A CA 1
ATOM 1883 C C . ASP A 1 256 ? 9.589 2.443 -38.083 1.00 92.50 256 ASP A C 1
ATOM 1885 O O . ASP A 1 256 ? 8.912 1.899 -38.956 1.00 92.50 256 ASP A O 1
ATOM 1889 N N . ASP A 1 257 ? 9.698 3.775 -38.024 1.00 92.06 257 ASP A N 1
ATOM 1890 C CA . ASP A 1 257 ? 9.061 4.687 -38.975 1.00 92.06 257 ASP A CA 1
ATOM 1891 C C . ASP A 1 257 ? 9.830 4.762 -40.311 1.00 92.06 257 ASP A C 1
ATOM 1893 O O . ASP A 1 257 ? 10.903 5.358 -40.422 1.00 92.06 257 ASP A O 1
ATOM 1897 N N . GLU A 1 258 ? 9.226 4.221 -41.375 1.00 86.50 258 GLU A N 1
ATOM 1898 C CA . GLU A 1 258 ? 9.753 4.259 -42.750 1.00 86.50 258 GLU A CA 1
ATOM 1899 C C . GLU A 1 258 ? 9.928 5.680 -43.329 1.00 86.50 258 GLU A C 1
ATOM 1901 O O . GLU A 1 258 ? 10.542 5.855 -44.389 1.00 86.50 258 GLU A O 1
ATOM 1906 N N . HIS A 1 259 ? 9.366 6.698 -42.675 1.00 89.62 259 HIS A N 1
ATOM 1907 C CA . HIS A 1 259 ? 9.449 8.103 -43.064 1.00 89.62 259 HIS A CA 1
ATOM 1908 C C . HIS A 1 259 ? 10.377 8.938 -42.177 1.00 89.62 259 HIS A C 1
ATOM 1910 O O . HIS A 1 259 ? 10.532 10.132 -42.451 1.00 89.62 259 HIS A O 1
ATOM 1916 N N . ALA A 1 260 ? 11.005 8.349 -41.156 1.00 88.81 260 ALA A N 1
ATOM 1917 C CA . ALA A 1 260 ? 11.934 9.073 -40.302 1.00 88.81 260 ALA A CA 1
ATOM 1918 C C . ALA A 1 260 ? 13.167 9.549 -41.083 1.00 88.81 260 ALA A C 1
ATOM 1920 O O . ALA A 1 260 ? 13.758 8.827 -41.892 1.00 88.81 260 ALA A O 1
ATOM 1921 N N . GLU A 1 261 ? 13.590 10.786 -40.823 1.00 91.50 261 GLU A N 1
ATOM 1922 C CA . GLU A 1 261 ? 14.828 11.303 -41.391 1.00 91.50 261 GLU A CA 1
ATOM 1923 C C . GLU A 1 261 ? 16.030 10.783 -40.589 1.00 91.50 261 GLU A C 1
ATOM 1925 O O . GLU A 1 261 ? 16.034 10.801 -39.357 1.00 91.50 261 GLU A O 1
ATOM 1930 N N . GLU A 1 262 ? 17.125 10.416 -41.267 1.00 90.06 262 GLU A N 1
ATOM 1931 C CA . GLU A 1 262 ? 18.370 10.014 -40.585 1.00 90.06 262 GLU A CA 1
ATOM 1932 C C . GLU A 1 262 ? 18.869 11.072 -39.582 1.00 90.06 262 GLU A C 1
ATOM 1934 O O . GLU A 1 262 ? 19.580 10.761 -38.624 1.00 90.06 262 GLU A O 1
ATOM 1939 N N . ALA A 1 263 ? 18.559 12.348 -39.826 1.00 91.62 263 ALA A N 1
ATOM 1940 C CA . ALA A 1 263 ? 18.916 13.442 -38.933 1.00 91.62 263 ALA A CA 1
ATOM 1941 C C . ALA A 1 263 ? 18.195 13.335 -37.579 1.00 91.62 263 ALA A C 1
ATOM 1943 O O . ALA A 1 263 ? 18.828 13.583 -36.549 1.00 91.62 263 ALA A O 1
ATOM 1944 N N . ASP A 1 264 ? 16.929 12.919 -37.585 1.00 93.75 264 ASP A N 1
ATOM 1945 C CA . ASP A 1 264 ? 16.107 12.756 -36.387 1.00 93.75 264 ASP A CA 1
ATOM 1946 C C . ASP A 1 264 ? 16.554 11.528 -35.590 1.00 93.75 264 ASP A C 1
ATOM 1948 O O . ASP A 1 264 ? 16.772 11.626 -34.382 1.00 93.75 264 ASP A O 1
ATOM 1952 N N . VAL A 1 265 ? 16.841 10.414 -36.276 1.00 92.69 265 VAL A N 1
ATOM 1953 C CA . VAL A 1 265 ? 17.422 9.208 -35.657 1.00 92.69 265 VAL A CA 1
ATOM 1954 C C . VAL A 1 265 ? 18.762 9.535 -34.985 1.00 92.69 265 VAL A C 1
ATOM 1956 O O . VAL A 1 265 ? 18.972 9.213 -33.815 1.00 92.69 265 VAL A O 1
ATOM 1959 N N . ARG A 1 266 ? 19.667 10.256 -35.668 1.00 94.19 266 ARG A N 1
ATOM 1960 C CA . ARG A 1 266 ? 20.952 10.683 -35.073 1.00 94.19 266 ARG A CA 1
ATOM 1961 C C . ARG A 1 266 ? 20.774 11.669 -33.916 1.00 94.19 266 ARG A C 1
ATOM 1963 O O . ARG A 1 266 ? 21.631 11.715 -33.028 1.00 94.19 266 ARG A O 1
ATOM 1970 N N . ALA A 1 267 ? 19.735 12.503 -33.934 1.00 94.62 267 ALA A N 1
ATOM 1971 C CA . ALA A 1 267 ? 19.439 13.424 -32.840 1.00 94.62 267 ALA A CA 1
ATOM 1972 C C . ALA A 1 267 ? 18.961 12.654 -31.602 1.00 94.62 267 ALA A C 1
ATOM 1974 O O . ALA A 1 267 ? 19.576 12.781 -30.544 1.00 94.62 267 ALA A O 1
ATOM 1975 N N . ALA A 1 268 ? 17.975 11.771 -31.767 1.00 93.94 268 ALA A N 1
ATOM 1976 C CA . ALA A 1 268 ? 17.463 10.916 -30.700 1.00 93.94 268 ALA A CA 1
ATOM 1977 C C . ALA A 1 268 ? 18.548 9.984 -30.127 1.00 93.94 268 ALA A C 1
ATOM 1979 O O . ALA A 1 268 ? 18.683 9.873 -28.907 1.00 93.94 268 ALA A O 1
ATOM 1980 N N . ALA A 1 269 ? 19.405 9.403 -30.976 1.00 94.69 269 ALA A N 1
ATOM 1981 C CA . ALA A 1 269 ? 20.540 8.588 -30.540 1.00 94.69 269 ALA A CA 1
ATOM 1982 C C . ALA A 1 269 ? 21.547 9.393 -29.704 1.00 94.69 269 ALA A C 1
ATOM 1984 O O . ALA A 1 269 ? 22.039 8.921 -28.677 1.00 94.69 269 ALA A O 1
ATOM 1985 N N . ARG A 1 270 ? 21.832 10.644 -30.092 1.00 95.69 270 ARG A N 1
ATOM 1986 C CA . ARG A 1 270 ? 22.694 11.542 -29.307 1.00 95.69 270 ARG A CA 1
ATOM 1987 C C . ARG A 1 270 ? 22.079 11.873 -27.949 1.00 95.69 270 ARG A C 1
ATOM 1989 O O . ARG A 1 270 ? 22.818 11.920 -26.961 1.00 95.69 270 ARG A O 1
ATOM 1996 N N . ASP A 1 271 ? 20.778 12.128 -27.910 1.00 95.19 271 ASP A N 1
ATOM 1997 C CA . ASP A 1 271 ? 20.072 12.514 -26.690 1.00 95.19 271 ASP A CA 1
ATOM 1998 C C . ASP A 1 271 ? 20.019 11.352 -25.694 1.00 95.19 271 ASP A C 1
ATOM 2000 O O . ASP A 1 271 ? 20.419 11.525 -24.540 1.00 95.19 271 ASP A O 1
ATOM 2004 N N . LEU A 1 272 ? 19.652 10.151 -26.157 1.00 94.12 272 LEU A N 1
ATOM 2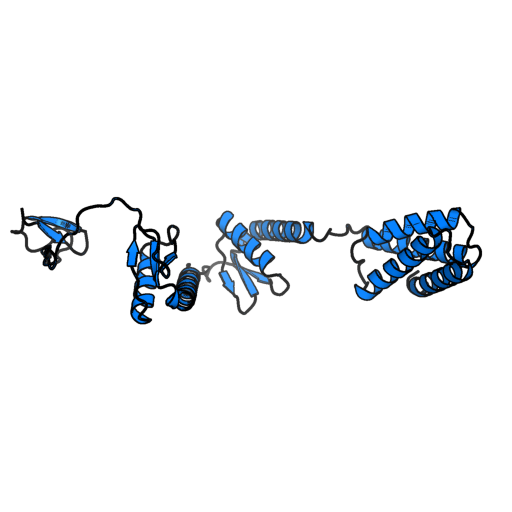005 C CA . LEU A 1 272 ? 19.687 8.927 -25.353 1.00 94.12 272 LEU A CA 1
ATOM 2006 C C . LEU A 1 272 ? 21.098 8.649 -24.823 1.00 94.12 272 LEU A C 1
ATOM 2008 O O . LEU A 1 272 ? 21.301 8.513 -23.617 1.00 94.12 272 LEU A O 1
ATOM 2012 N N . ARG A 1 273 ? 22.107 8.670 -25.701 1.00 93.94 273 ARG A N 1
ATOM 2013 C CA . ARG A 1 273 ? 23.508 8.469 -25.312 1.00 93.94 273 ARG A CA 1
ATOM 2014 C C . ARG A 1 273 ? 23.966 9.476 -24.259 1.00 93.94 273 ARG A C 1
ATOM 2016 O O . ARG A 1 273 ? 24.729 9.125 -23.365 1.00 93.94 273 ARG A O 1
ATOM 2023 N N . S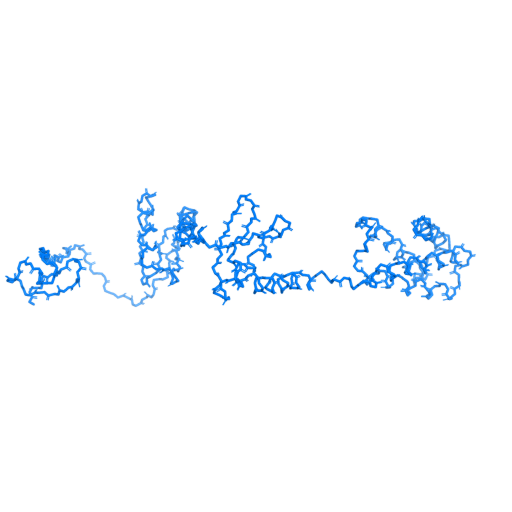ER A 1 274 ? 23.556 10.737 -24.378 1.00 94.44 274 SER A N 1
ATOM 2024 C CA . SER A 1 274 ? 23.946 11.788 -23.431 1.00 94.44 274 SER A CA 1
ATOM 2025 C C . SER A 1 274 ? 23.290 11.601 -22.065 1.00 94.44 274 SER A C 1
ATOM 2027 O O . SER A 1 274 ? 23.941 11.878 -21.060 1.00 94.44 274 SER A O 1
ATOM 2029 N N . ALA A 1 275 ? 22.048 11.107 -22.036 1.00 91.62 275 ALA A N 1
ATOM 2030 C CA . ALA A 1 275 ? 21.318 10.795 -20.811 1.00 91.62 275 ALA A CA 1
ATOM 2031 C C . ALA A 1 275 ? 21.898 9.574 -20.076 1.00 91.62 275 ALA A C 1
ATOM 2033 O O . ALA A 1 275 ? 22.005 9.602 -18.856 1.00 91.62 275 ALA A O 1
ATOM 2034 N N . VAL A 1 276 ? 22.330 8.545 -20.813 1.00 92.62 276 VAL A N 1
ATOM 2035 C CA . VAL A 1 276 ? 22.845 7.292 -20.228 1.00 92.62 276 VAL A CA 1
ATOM 2036 C C . VAL A 1 276 ? 24.333 7.371 -19.861 1.00 92.62 276 VAL A C 1
ATOM 2038 O O . VAL A 1 276 ? 24.764 6.767 -18.887 1.00 92.62 276 VAL A O 1
ATOM 2041 N N . ARG A 1 277 ? 25.136 8.177 -20.570 1.00 90.88 277 ARG A N 1
ATOM 2042 C CA . ARG A 1 277 ? 26.589 8.317 -20.335 1.00 90.88 277 ARG A CA 1
ATOM 2043 C C . ARG A 1 277 ? 27.040 8.536 -18.876 1.00 90.88 277 ARG A C 1
ATOM 2045 O O . ARG A 1 277 ? 28.104 8.024 -18.550 1.00 90.88 277 ARG A O 1
ATOM 2052 N N . PRO A 1 278 ? 26.377 9.344 -18.026 1.00 89.25 278 PRO A N 1
ATOM 2053 C CA . PRO A 1 278 ? 26.820 9.521 -16.641 1.00 89.25 278 PRO A CA 1
ATOM 2054 C C . PRO A 1 278 ? 26.579 8.295 -15.743 1.00 89.25 278 PRO A C 1
ATOM 2056 O O . PRO A 1 278 ? 27.042 8.306 -14.605 1.00 89.25 278 PRO A O 1
ATOM 2059 N N . LEU A 1 279 ? 25.862 7.283 -16.236 1.00 82.75 279 LEU A N 1
ATOM 2060 C CA . LEU A 1 279 ? 25.375 6.127 -15.479 1.00 82.75 279 LEU A CA 1
ATOM 2061 C C . LEU A 1 279 ? 26.084 4.814 -15.858 1.00 82.75 279 LEU A C 1
ATOM 2063 O O . LEU A 1 279 ? 25.833 3.795 -15.221 1.00 82.75 279 LEU A O 1
ATOM 2067 N N . VAL A 1 280 ? 26.955 4.849 -16.875 1.00 79.56 280 VAL A N 1
ATOM 2068 C CA . VAL A 1 280 ? 27.724 3.709 -17.413 1.00 79.56 280 VAL A CA 1
ATOM 2069 C C . VAL A 1 280 ? 29.231 3.919 -17.299 1.00 79.56 280 VAL A C 1
ATOM 2071 O O . VAL A 1 280 ? 29.690 5.087 -17.353 1.00 79.56 280 VAL A O 1
#

pLDDT: mean 80.14, std 16.05, range [28.03, 96.62]

Secondary structure (DSSP, 8-state):
-PEEE-TTT--EEETT--B-TTT-PBPEE--PPPP-S----------PPPTTEEEEE-TTS-HHHHHHHHHHHHHHT--EEEETTEEEEEGGGHHHHHHHHHHHHHHHHHHS----TTS-EEEEE-TT--HHHHHHHHHHHHHTT--EEEETTTTEEEEEGGGHHHHHHHHHHHHHHHHTTS----TTHHHHHHHHHHHHHHHHHHHHH-TT-HHHHHHHHHHHHHHHHS---TT--HHHHHHHHHHHHHHHHHHH-TT--HHHHHHHHHHHHHHHGGG-

Sequence (280 aa):
MPVKTCPECGAGYVASVQSCSDCGVPLVADEEPAAGAQAGEGAEGGAEPGEGQIVYSFEEWGNGARVMLDGLLTTAGVTHVWEAGALVVAAGDEDTVDELVDQVDDALLRARPGLDGDREQVDYDLTDWEQPVLDRLGELLAEAEIDYEVDLHARVVSVYAQDEDRVDGLVEDVIAEAGAGRIEGDGDDGLAAQDALSDLFVAADRLLHDTEDSEAVLGLVDAVAAAEALPLPFGFDRDDWDGIVGRAVTLRDLLDDEHAEEADVRAAARDLRSAVRPLV

Foldseek 3Di:
DWWWADPPPRDTDDPVDQADPPPRHGTHTPDDPDDDDDDDDDDDDDPDPPPFKDKAADVVDDPVLVVQLVVVCVVVVWDWDADPRIIMGGNVCVVVSVVSNVVSVVVVLVPPPADDPVAAKDKDQCVVPDPVLVVQLVVVCVVVVFHWDADPVRRIIMGGPVCVVVSVVSNVVSCCVVCVVVPDPDPCLQVLQLVLLVLLLVLLVVCLVPVPPPVSLVSLVVSLVSLVPGGDHPPDDPVLSVVLSVLSVVLNVLSVDPPRDSVVNNVSSVVSNVSSVVVD